Protein 6ZIE (pdb70)

Foldseek 3Di:
DVCLVVLVVVLVVLLVVLVVVLVVVVVVAADCQDSVNLVVLSVVLVVVSVVVVVVVVCVVVNQDVVRSVQSSQVSVLVSLLNVLSSVCVVLPNHYRVLSVCLVVDDGSVSNVVSSVCCSVPPD/DPPLLVLQLVLLLQLQVCLQVVDHDPDADVRPLSVLLSVLLVVVLVVLCVVCVVVLVVVQVVQVVPPDDSLVSLLVVLLCQCVVVDDDLVSLSNSSSSLSVVSNVCSVVVNNVCNSVSSSSSSCNCCVVCVVVCVVCVHSVSNSPVSDPD

Secondary structure (DSSP, 8-state):
-TTHHHHHHHHHHHHHHHHHHHHHHH----SS-SHHHHHHHHHHHHHHHHHHHHHHHHHTT---HHHHHHHHHHHHHHHHHHHHHHHHHHTT---HHHHHHHHT-SSHHHHHHHHHHHHHH--/--HHHHHHHHHHHHHHHHHHHS--------HHHHHHHHHHHHHHHHHHHHHTHHHHHHHHHHHHTS-S-HHHHHHHHHTTTTTTS---HHHHHHHHHHHHHHHHHHHHTT-GGGHHHHHHHHHHHHHHHHHHHHHHTTTHHHHHHHHS--

Structure (mmCIF, N/CA/C/O backbone):
data_6ZIE
#
_entry.id   6ZIE
#
_cell.length_a   69.699
_cell.length_b   69.699
_cell.length_c   261.289
_cell.angle_alpha   90
_cell.angle_beta   90
_cell.angle_gamma   120
#
_symmetry.space_group_name_H-M   'P 61 2 2'
#
loop_
_entity.id
_entity.type
_entity.pdbx_description
1 polymer CMPX-383B
2 polymer 'Induced myeloid leukemia cell differentiation protein Mcl-1'
3 non-polymer 'ZINC ION'
4 water water
#
loop_
_atom_site.group_PDB
_atom_site.id
_atom_site.type_symbol
_atom_site.label_atom_id
_atom_site.label_alt_id
_atom_site.label_comp_id
_atom_site.label_asym_id
_atom_site.label_entity_id
_atom_site.label_seq_id
_atom_site.pdbx_PDB_ins_code
_atom_site.Cartn_x
_atom_site.Cartn_y
_atom_site.Cartn_z
_atom_site.occupancy
_atom_site.B_iso_or_equiv
_atom_site.auth_seq_id
_atom_site.auth_comp_id
_atom_site.auth_asym_id
_atom_site.auth_atom_id
_atom_site.pdbx_PDB_model_num
ATOM 1 N N . THR A 1 6 ? 37.318 6.944 -23.426 1 164.5 6 THR A N 1
ATOM 2 C CA . THR A 1 6 ? 36.777 6.473 -24.702 1 164.81 6 THR A CA 1
ATOM 3 C C . THR A 1 6 ? 35.66 7.408 -25.203 1 160.3 6 THR A C 1
ATOM 4 O O . THR A 1 6 ? 35.021 8.107 -24.414 1 156.66 6 THR A O 1
ATOM 8 N N . GLU A 1 7 ? 35.415 7.395 -26.52 1 160.64 7 GLU A N 1
ATOM 9 C CA . GLU A 1 7 ? 34.361 8.176 -27.167 1 157.05 7 GLU A CA 1
ATOM 10 C C . GLU A 1 7 ? 32.946 7.638 -26.856 1 148.92 7 GLU A C 1
ATOM 11 O O . GLU A 1 7 ? 31.974 8.383 -26.978 1 146.35 7 GLU A O 1
ATOM 17 N N . GLN A 1 8 ? 32.839 6.363 -26.429 1 145.16 8 GLN A N 1
ATOM 18 C CA . GLN A 1 8 ? 31.579 5.681 -26.145 1 138.76 8 GLN A CA 1
ATOM 19 C C . GLN A 1 8 ? 30.949 6.009 -24.769 1 131.84 8 GLN A C 1
ATOM 20 O O . GLN A 1 8 ? 30.023 5.317 -24.348 1 128.11 8 GLN A O 1
ATOM 26 N N . ILE A 1 9 ? 31.414 7.062 -24.086 1 130.26 9 ILE A N 1
ATOM 27 C CA . ILE A 1 9 ? 30.789 7.494 -22.824 1 124.66 9 ILE A CA 1
ATOM 28 C C . ILE A 1 9 ? 29.455 8.214 -23.145 1 118.84 9 ILE A C 1
ATOM 29 O O . ILE A 1 9 ? 28.463 8.07 -22.422 1 115 9 ILE A O 1
ATOM 34 N N . GLN A 1 10 ? 29.44 8.977 -24.25 1 118.58 10 GLN A N 1
ATOM 35 C CA . GLN A 1 10 ? 28.273 9.719 -24.687 1 114.87 10 GLN A CA 1
ATOM 36 C C . GLN A 1 10 ? 27.189 8.83 -25.24 1 110.62 10 GLN A C 1
ATOM 37 O O . GLN A 1 10 ? 26.023 9.146 -25.052 1 108.21 10 GLN A O 1
ATOM 43 N N . LYS A 1 11 ? 27.559 7.735 -25.928 1 110.05 11 LYS A N 1
ATOM 44 C CA . LYS A 1 11 ? 26.588 6.807 -26.508 1 107.37 11 LYS A CA 1
ATOM 45 C C . LYS A 1 11 ? 25.859 6.033 -25.441 1 101.23 11 LYS A C 1
ATOM 46 O O . LYS A 1 11 ? 24.647 5.919 -25.53 1 99.21 11 LYS A O 1
ATOM 52 N N . ARG A 1 12 ? 26.577 5.52 -24.425 1 98.65 12 ARG A N 1
ATOM 53 C CA . ARG A 1 12 ? 25.952 4.797 -23.318 1 94.12 12 ARG A CA 1
ATOM 54 C C . ARG A 1 12 ? 25.03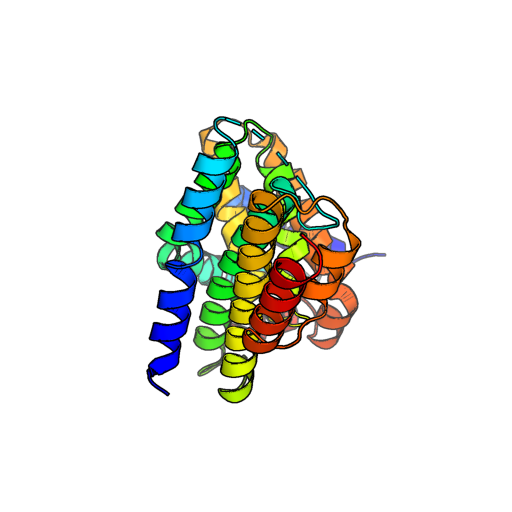 5.732 -22.541 1 89.73 12 ARG A C 1
ATOM 55 O O . ARG A 1 12 ? 23.927 5.327 -22.198 1 87.54 12 ARG A O 1
ATOM 63 N N . THR A 1 13 ? 25.448 6.999 -22.335 1 88.71 13 THR A N 1
ATOM 64 C CA . THR A 1 13 ? 24.649 8.024 -21.657 1 85.53 13 THR A CA 1
ATOM 65 C C . THR A 1 13 ? 23.404 8.367 -22.487 1 84.43 13 THR A C 1
ATOM 66 O O . THR A 1 13 ? 22.324 8.552 -21.928 1 82.45 13 THR A O 1
ATOM 70 N N . ALA A 1 14 ? 23.551 8.425 -23.819 1 86.13 14 ALA A N 1
ATOM 71 C CA . ALA A 1 14 ? 22.442 8.698 -24.733 1 86.33 14 ALA A CA 1
ATOM 72 C C . ALA A 1 14 ? 21.473 7.525 -24.742 1 83.27 14 ALA A C 1
ATOM 73 O O . ALA A 1 14 ? 20.268 7.742 -24.705 1 82.59 14 ALA A O 1
ATOM 75 N N . ALA A 1 15 ? 22.001 6.288 -24.736 1 81.67 15 ALA A N 1
ATOM 76 C CA . ALA A 1 15 ? 21.224 5.05 -24.695 1 79.53 15 ALA A CA 1
ATOM 77 C C . ALA A 1 15 ? 20.411 4.971 -23.405 1 74.75 15 ALA A C 1
ATOM 78 O O . ALA A 1 15 ? 19.258 4.545 -23.441 1 73.92 15 ALA A O 1
ATOM 80 N N . ILE A 1 16 ? 21 5.411 -22.275 1 71.82 16 ILE A N 1
ATOM 81 C CA . ILE A 1 16 ? 20.335 5.448 -20.973 1 68.37 16 ILE A CA 1
ATOM 82 C C . ILE A 1 16 ? 19.087 6.343 -21.052 1 67.84 16 ILE A C 1
ATOM 83 O O . ILE A 1 16 ? 18.03 5.965 -20.546 1 66.35 16 ILE A O 1
ATOM 88 N N . GLN A 1 17 ? 19.197 7.494 -21.745 1 69.42 17 GLN A N 1
ATOM 89 C CA . GLN A 1 17 ? 18.088 8.433 -21.911 1 70.62 17 GLN A CA 1
ATOM 90 C C . GLN A 1 17 ? 16.922 7.854 -22.692 1 71.76 17 GLN A C 1
ATOM 91 O O . GLN A 1 17 ? 15.768 8.03 -22.292 1 72 17 GLN A O 1
ATOM 97 N N . LYS A 1 18 ? 17.213 7.147 -23.792 1 72.82 18 LYS A N 1
ATOM 98 C CA . LYS A 1 18 ? 16.179 6.504 -24.61 1 74.5 18 LYS A CA 1
ATOM 99 C C . LYS A 1 18 ? 15.477 5.397 -23.831 1 71.79 18 LYS A C 1
ATOM 100 O O . LYS A 1 18 ? 14.259 5.241 -23.945 1 72.91 18 LYS A O 1
ATOM 106 N N A ARG A 1 19 ? 16.24 4.637 -23.031 0.63 68.93 19 ARG A N 1
ATOM 107 N N B ARG A 1 19 ? 16.24 4.638 -23.031 0.37 68.88 19 ARG A N 1
ATOM 108 C CA A ARG A 1 19 ? 15.686 3.572 -22.207 0.63 67.42 19 ARG A CA 1
ATOM 109 C CA B ARG A 1 19 ? 15.688 3.572 -22.208 0.37 67.3 19 ARG A CA 1
ATOM 110 C C A ARG A 1 19 ? 14.738 4.157 -21.169 0.63 66.46 19 ARG A C 1
ATOM 111 C C B ARG A 1 19 ? 14.751 4.145 -21.156 0.37 66.42 19 ARG A C 1
ATOM 112 O O A ARG A 1 19 ? 13.65 3.622 -20.978 0.63 66.8 19 ARG A O 1
ATOM 113 O O B ARG A 1 19 ? 13.678 3.591 -20.944 0.37 66.83 19 ARG A O 1
ATOM 128 N N . ILE A 1 20 ? 15.129 5.277 -20.537 1 65.6 20 ILE A N 1
ATOM 129 C CA . ILE A 1 20 ? 14.307 5.954 -19.531 1 65.67 20 ILE A CA 1
ATOM 130 C C . ILE A 1 20 ? 12.995 6.425 -20.158 1 69.53 20 ILE A C 1
ATOM 131 O O . ILE A 1 20 ? 11.924 6.221 -19.579 1 70.31 20 ILE A O 1
ATOM 136 N N . ALA A 1 21 ? 13.078 7.002 -21.365 1 72.21 21 ALA A N 1
ATOM 137 C CA . ALA A 1 21 ? 11.91 7.484 -22.092 1 76.45 21 ALA A CA 1
ATOM 138 C C . ALA A 1 21 ? 10.965 6.327 -22.405 1 78.24 21 ALA A C 1
ATOM 139 O O . ALA A 1 21 ? 9.773 6.434 -22.132 1 80.31 21 ALA A O 1
ATOM 141 N N . ALA A 1 22 ? 11.513 5.188 -22.867 1 77.52 22 ALA A N 1
ATOM 142 C CA . ALA A 1 22 ? 10.745 3.976 -23.153 1 79.13 22 ALA A CA 1
ATOM 143 C C . ALA A 1 22 ? 10.077 3.39 -21.896 1 78 22 ALA A C 1
ATOM 144 O O . ALA A 1 22 ? 8.998 2.804 -21.998 1 80.16 22 ALA A O 1
ATOM 146 N N . ILE A 1 23 ? 10.713 3.543 -20.719 1 74.86 23 ILE A N 1
ATOM 147 C CA . ILE A 1 23 ? 10.167 3.052 -19.453 1 74.34 23 ILE A CA 1
ATOM 148 C C . ILE A 1 23 ? 8.968 3.909 -19.042 1 77.59 23 ILE A C 1
ATOM 149 O O . ILE A 1 23 ? 7.932 3.369 -18.651 1 79.13 23 ILE A O 1
ATOM 154 N N . GLN A 1 24 ? 9.101 5.24 -19.164 1 79.13 24 GLN A N 1
ATOM 155 C CA . GLN A 1 24 ? 8.042 6.189 -18.813 1 83.16 24 GLN A CA 1
ATOM 156 C C . GLN A 1 24 ? 6.782 5.949 -19.636 1 88.8 24 GLN A C 1
ATOM 157 O O . GLN A 1 24 ? 5.686 5.9 -19.08 1 91.31 24 GLN A O 1
ATOM 163 N N . LYS A 1 25 ? 6.951 5.73 -20.945 1 91.09 25 LYS A N 1
ATOM 164 C CA . LYS A 1 25 ? 5.854 5.455 -21.865 1 97.18 25 LYS A CA 1
ATOM 165 C C . LYS A 1 25 ? 5.16 4.152 -21.481 1 99.31 25 LYS A C 1
ATOM 166 O O . LYS A 1 25 ? 3.934 4.096 -21.439 1 103.35 25 LYS A O 1
ATOM 172 N N . ARG A 1 26 ? 5.951 3.122 -21.16 1 96.88 26 ARG A N 1
ATOM 173 C CA . ARG A 1 26 ? 5.47 1.807 -20.753 1 98.56 26 ARG A CA 1
ATOM 174 C C . ARG A 1 26 ? 4.688 1.867 -19.434 1 101.35 26 ARG A C 1
ATOM 175 O O . ARG A 1 26 ? 3.713 1.137 -19.276 1 104.04 26 ARG A O 1
ATOM 183 N N . ILE A 1 27 ? 5.093 2.754 -18.502 1 100.97 27 ILE A N 1
ATOM 184 C CA . ILE A 1 27 ? 4.412 2.923 -17.213 1 103.79 27 ILE A CA 1
ATOM 185 C C . ILE A 1 27 ? 3.093 3.639 -17.438 1 111.29 27 ILE A C 1
ATOM 186 O O . ILE A 1 27 ? 2.064 3.195 -16.937 1 114.65 27 ILE A O 1
ATOM 191 N N . TYR A 1 28 ? 3.116 4.719 -18.23 1 114.27 28 TYR A N 1
ATOM 192 C CA . TYR A 1 28 ? 1.933 5.511 -18.57 1 121.46 28 TYR A CA 1
ATOM 193 C C . TYR A 1 28 ? 0.826 4.637 -19.178 1 127.02 28 TYR A C 1
ATOM 194 O O . TYR A 1 28 ? -0.357 4.837 -18.897 1 132.13 28 TYR A O 1
ATOM 203 N N . ALA A 1 29 ? 1.221 3.662 -19.999 1 126.23 29 ALA A N 1
ATOM 204 C CA . ALA A 1 29 ? 0.291 2.745 -20.64 1 131.38 29 ALA A CA 1
ATOM 205 C C . ALA A 1 29 ? -0.211 1.693 -19.654 1 132.59 29 ALA A C 1
ATOM 206 O O . ALA A 1 29 ? -1.385 1.328 -19.701 1 137.92 29 ALA A O 1
ATOM 208 N N . MET A 1 30 ? 0.68 1.203 -18.774 1 128.02 30 MET A N 1
ATOM 209 C CA . MET A 1 30 ? 0.37 0.192 -17.762 1 128.79 30 MET A CA 1
ATOM 210 C C . MET A 1 30 ? -0.72 0.663 -16.797 1 134.07 30 MET A C 1
ATOM 211 O O . MET A 1 30 ? -1.692 -0.063 -16.582 1 138.18 30 MET A O 1
ATOM 216 N N . THR A 1 31 ? -0.576 1.883 -16.241 1 134.3 31 THR A N 1
ATOM 217 C CA . THR A 1 31 ? -1.536 2.47 -15.305 1 139.48 31 THR A CA 1
ATOM 218 C C . THR A 1 31 ? -2.927 2.565 -15.92 1 147.59 31 THR A C 1
ATOM 219 O O . THR A 1 31 ? -3.91 2.213 -15.266 1 151.96 31 THR A O 1
ATOM 223 N N . ALA A 1 32 ? -3.002 3.018 -17.182 1 149.91 32 ALA A N 1
ATOM 224 C CA . ALA A 1 32 ? -4.258 3.153 -17.917 1 158.21 32 ALA A CA 1
ATOM 225 C C . ALA A 1 32 ? -4.819 1.771 -18.225 1 161.16 32 ALA A C 1
ATOM 226 O O . ALA A 1 32 ? -4.454 1.178 -19.241 1 159.99 32 ALA A O 1
ATOM 228 N N . SER A 1 33 ? -5.674 1.252 -17.319 1 164.91 33 SER A N 1
ATOM 229 C CA . SER A 1 33 ? -6.305 -0.066 -17.401 1 168.67 33 SER A CA 1
ATOM 230 C C . SER A 1 33 ? -5.284 -1.201 -17.498 1 162.94 33 SER A C 1
ATOM 231 O O . SER A 1 33 ? -4.532 -1.43 -16.55 1 158.07 33 SER A O 1
ATOM 234 N N . ALA A 1 41 ? 3.969 -3.209 -7.794 1 123.26 41 ALA A N 1
ATOM 235 C CA . ALA A 1 41 ? 3.513 -4.35 -7.011 1 125.34 41 ALA A CA 1
ATOM 236 C C . ALA A 1 41 ? 4.69 -5.035 -6.311 1 121.41 41 ALA A C 1
ATOM 237 O O . ALA A 1 41 ? 4.75 -6.26 -6.252 1 121.63 41 ALA A O 1
ATOM 239 N N . GLY A 1 42 ? 5.597 -4.235 -5.76 1 118.04 42 GLY A N 1
ATOM 240 C CA . GLY A 1 42 ? 6.765 -4.748 -5.054 1 115.05 42 GLY A CA 1
ATOM 241 C C . GLY A 1 42 ? 7.209 -3.903 -3.875 1 113.69 42 GLY A C 1
ATOM 242 O O . GLY A 1 42 ? 6.536 -2.937 -3.509 1 116.04 42 GLY A O 1
ATOM 243 N N . ALA A 1 43 ? 8.353 -4.267 -3.262 1 110.08 43 ALA A N 1
ATOM 244 C CA . ALA A 1 43 ? 8.908 -3.552 -2.108 1 108.85 43 ALA A CA 1
ATOM 245 C C . ALA A 1 43 ? 10.003 -2.63 -2.601 1 104.97 43 ALA A C 1
ATOM 246 O O . ALA A 1 43 ? 11.008 -3.095 -3.139 1 103.16 43 ALA A O 1
ATOM 248 N N . GLY A 1 44 ? 9.767 -1.33 -2.467 1 103.92 44 GLY A N 1
ATOM 249 C CA . GLY A 1 44 ? 10.665 -0.309 -2.992 1 100.53 44 GLY A CA 1
ATOM 250 C C . GLY A 1 44 ? 10.634 -0.22 -4.511 1 97.35 44 GLY A C 1
ATOM 251 O O . GLY A 1 44 ? 11.48 0.447 -5.109 1 95.27 44 GLY A O 1
ATOM 252 N N . MET A 1 45 ? 9.666 -0.91 -5.152 1 97.25 45 MET A N 1
ATOM 253 C CA . MET A 1 45 ? 9.514 -0.974 -6.596 1 95.75 45 MET A CA 1
ATOM 254 C C . MET A 1 45 ? 8.051 -0.863 -7.045 1 97.87 45 MET A C 1
ATOM 255 O O . MET A 1 45 ? 7.603 -1.631 -7.893 1 98.97 45 MET A O 1
ATOM 260 N N . SER A 1 46 ? 7.31 0.094 -6.481 1 98.51 46 SER A N 1
ATOM 261 C CA . SER A 1 46 ? 5.938 0.368 -6.909 1 100.74 46 SER A CA 1
ATOM 262 C C . SER A 1 46 ? 5.995 1.454 -8.025 1 97.51 46 SER A C 1
ATOM 263 O O . SER A 1 46 ? 7.071 1.994 -8.273 1 94.89 46 SER A O 1
ATOM 266 N N . ILE A 1 47 ? 4.867 1.794 -8.685 1 97.92 47 ILE A N 1
ATOM 267 C CA . ILE A 1 47 ? 4.86 2.825 -9.741 1 95.88 47 ILE A CA 1
ATOM 268 C C . ILE A 1 47 ? 5.391 4.175 -9.224 1 93.34 47 ILE A C 1
ATOM 269 O O . ILE A 1 47 ? 6.084 4.896 -9.946 1 91.71 47 ILE A O 1
ATOM 274 N N . GLU A 1 48 ? 5.076 4.491 -7.969 1 93.19 48 GLU A N 1
ATOM 275 C CA . GLU A 1 48 ? 5.477 5.747 -7.357 1 91.93 48 GLU A CA 1
ATOM 276 C C . GLU A 1 48 ? 6.991 5.851 -7.208 1 85.87 48 GLU A C 1
ATOM 277 O O . GLU A 1 48 ? 7.583 6.836 -7.646 1 84.91 48 GLU A O 1
ATOM 283 N N . GLU A 1 49 ? 7.614 4.807 -6.648 1 82.1 49 GLU A N 1
ATOM 284 C CA . GLU A 1 49 ? 9.054 4.74 -6.436 1 77.42 49 GLU A CA 1
ATOM 285 C C . GLU A 1 49 ? 9.846 4.761 -7.73 1 72.97 49 GLU A C 1
ATOM 286 O O . GLU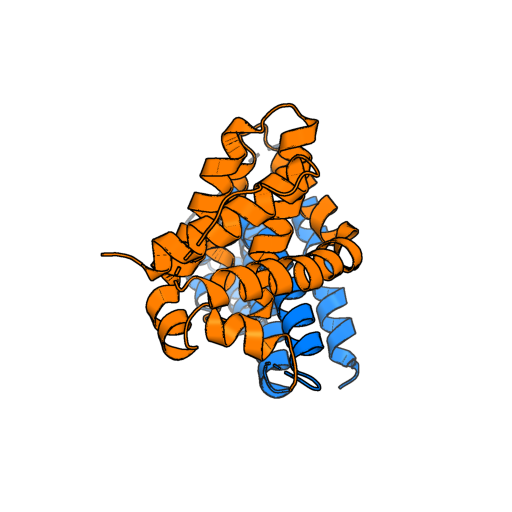 A 1 49 ? 10.843 5.466 -7.801 1 71.26 49 GLU A O 1
ATOM 292 N N . ILE A 1 50 ? 9.4 4.011 -8.752 1 71.37 50 ILE A N 1
ATOM 293 C CA . ILE A 1 50 ? 10.071 3.944 -10.05 1 68.54 50 ILE A CA 1
ATOM 294 C C . ILE A 1 50 ? 10.208 5.321 -10.698 1 66.91 50 ILE A C 1
ATOM 295 O O . ILE A 1 50 ? 11.273 5.65 -11.212 1 65.18 50 ILE A O 1
ATOM 300 N N . THR A 1 51 ? 9.16 6.144 -10.609 1 67.89 51 THR A N 1
ATOM 301 C CA . THR A 1 51 ? 9.153 7.497 -11.173 1 67.77 51 THR A CA 1
ATOM 302 C C . THR A 1 51 ? 10.188 8.371 -10.472 1 64.33 51 THR A C 1
ATOM 303 O O . THR A 1 51 ? 10.9 9.13 -11.121 1 63.42 51 THR A O 1
ATOM 307 N N . LYS A 1 52 ? 10.278 8.249 -9.144 1 62.78 52 LYS A N 1
ATOM 308 C CA . LYS A 1 52 ? 11.236 9.011 -8.356 1 60.87 52 LYS A CA 1
ATOM 309 C C . LYS A 1 52 ? 12.661 8.57 -8.656 1 56.91 52 LYS A C 1
ATOM 310 O O . LYS A 1 52 ? 13.53 9.424 -8.801 1 56.3 52 LYS A O 1
ATOM 316 N N . GLN A 1 53 ? 12.889 7.246 -8.785 1 54.45 53 GLN A N 1
ATOM 317 C CA . GLN A 1 53 ? 14.193 6.654 -9.099 1 51.78 53 GLN A CA 1
ATOM 318 C C . GLN A 1 53 ? 14.689 7.146 -10.453 1 49.93 53 GLN A C 1
ATOM 319 O O . GLN A 1 53 ? 15.856 7.492 -10.583 1 48.77 53 GLN A O 1
ATOM 325 N N . ILE A 1 54 ? 13.788 7.222 -11.443 1 50.14 54 ILE A N 1
ATOM 326 C CA . ILE A 1 54 ? 14.098 7.697 -12.79 1 50.35 54 ILE A CA 1
ATOM 327 C C . ILE A 1 54 ? 14.547 9.163 -12.751 1 50.5 54 ILE A C 1
ATOM 328 O O . ILE A 1 54 ? 15.627 9.49 -13.26 1 50.1 54 ILE A O 1
ATOM 333 N N . ALA A 1 55 ? 13.738 10.029 -12.103 1 51.15 55 ALA A N 1
ATOM 334 C CA . ALA A 1 55 ? 14.022 11.458 -11.947 1 51.56 55 ALA A CA 1
ATOM 335 C C . ALA A 1 55 ? 15.349 11.679 -11.227 1 49.73 55 ALA A C 1
ATOM 336 O O . ALA A 1 55 ? 16.105 12.57 -11.612 1 50.35 55 ALA A O 1
ATOM 338 N N . ALA A 1 56 ? 15.656 10.835 -10.227 1 47.73 56 ALA A N 1
ATOM 339 C CA . ALA A 1 56 ? 16.91 10.902 -9.48 1 47.12 56 ALA A CA 1
ATOM 340 C C . ALA A 1 56 ? 18.124 10.548 -10.345 1 46.23 56 ALA A C 1
ATOM 341 O O . ALA A 1 56 ? 19.163 11.182 -10.209 1 46.37 56 ALA A O 1
ATOM 343 N N . ILE A 1 57 ? 18.005 9.533 -11.212 1 45.58 57 ILE A N 1
ATOM 344 C CA . ILE A 1 57 ? 19.082 9.131 -12.125 1 45.88 57 ILE A CA 1
ATOM 345 C C . ILE A 1 57 ? 19.379 10.27 -13.12 1 47.35 57 ILE A C 1
ATOM 346 O O . ILE A 1 57 ? 20.545 10.545 -13.409 1 47.93 57 ILE A O 1
ATOM 351 N N . GLN A 1 58 ? 18.329 10.968 -13.58 1 48.26 58 GLN A N 1
ATOM 352 C CA . GLN A 1 58 ? 18.463 12.094 -14.498 1 50.8 58 GLN A CA 1
ATOM 353 C C . GLN A 1 58 ? 19.194 13.265 -13.847 1 51.97 58 GLN A C 1
ATOM 354 O O . GLN A 1 58 ? 20.035 13.886 -14.489 1 53.51 58 GLN A O 1
ATOM 360 N N . LEU A 1 59 ? 18.917 13.539 -12.563 1 51.34 59 LEU A N 1
ATOM 361 C CA . LEU A 1 59 ? 19.629 14.601 -11.835 1 52.31 59 LEU A CA 1
ATOM 362 C C . LEU A 1 59 ? 21.096 14.217 -11.633 1 52.01 59 LEU A C 1
ATOM 363 O O . LEU A 1 59 ? 21.978 15.07 -11.722 1 53.25 59 LEU A O 1
ATOM 368 N N . ARG A 1 60 ? 21.343 12.932 -11.368 1 50.73 60 ARG A N 1
ATOM 369 C CA . ARG A 1 60 ? 22.656 12.352 -11.164 1 52.02 60 ARG A CA 1
ATOM 370 C C . ARG A 1 60 ? 23.513 12.445 -12.435 1 53.42 60 ARG A C 1
ATOM 371 O O . ARG A 1 60 ? 24.708 12.72 -12.338 1 55.06 60 ARG A O 1
ATOM 379 N N . ILE A 1 61 ? 22.907 12.224 -13.619 1 53.03 61 ILE A N 1
ATOM 380 C CA . ILE A 1 61 ? 23.613 12.319 -14.895 1 55.21 61 ILE A CA 1
ATOM 381 C C . ILE A 1 61 ? 24.092 13.766 -15.103 1 57.61 61 ILE A C 1
ATOM 382 O O . ILE A 1 61 ? 25.278 13.974 -15.351 1 59.93 61 ILE A O 1
ATOM 387 N N . VAL A 1 62 ? 23.192 14.761 -14.935 1 56.98 62 VAL A N 1
ATOM 388 C CA . VAL A 1 62 ? 23.538 16.183 -15.064 1 58.87 62 VAL A CA 1
ATOM 389 C C . VAL A 1 62 ? 24.631 16.555 -14.059 1 59.79 62 VAL A C 1
ATOM 390 O O . VAL A 1 62 ? 25.64 17.145 -14.435 1 62.4 62 VAL A O 1
ATOM 394 N N . GLY A 1 63 ? 24.466 16.118 -12.816 1 57.94 63 GLY A N 1
ATOM 395 C CA . GLY A 1 63 ? 25.427 16.368 -11.749 1 59.04 63 GLY A CA 1
ATOM 396 C C . GLY A 1 63 ? 26.837 15.921 -12.067 1 61.37 63 GLY A C 1
ATOM 397 O O . GLY A 1 63 ? 27.791 16.672 -11.861 1 64.03 63 GLY A O 1
ATOM 398 N N . ASP A 1 64 ? 26.981 14.705 -12.589 1 60.92 64 ASP A N 1
ATOM 399 C CA . ASP A 1 64 ? 28.283 14.173 -12.969 1 64.08 64 ASP A CA 1
ATOM 400 C C . ASP A 1 64 ? 28.862 14.838 -14.222 1 67.34 64 ASP A C 1
ATOM 401 O O . ASP A 1 64 ? 30.079 14.911 -14.357 1 70.48 64 ASP A O 1
ATOM 406 N N . GLN A 1 65 ? 28.007 15.349 -15.117 1 67.1 65 GLN A N 1
ATOM 407 C CA . GLN A 1 65 ? 28.476 16.09 -16.291 1 70.94 65 GLN A CA 1
ATOM 408 C C . GLN A 1 65 ? 29.115 17.411 -15.826 1 74.32 65 GLN A C 1
ATOM 409 O O . GLN A 1 65 ? 30.172 17.788 -16.327 1 78.42 65 GLN A O 1
ATOM 415 N N . VAL A 1 66 ? 28.492 18.077 -14.833 1 72.74 66 VAL A N 1
ATOM 416 C CA . VAL A 1 66 ? 28.978 19.32 -14.236 1 75.16 66 VAL A CA 1
ATOM 417 C C . VAL A 1 66 ? 30.259 19.073 -13.43 1 78.45 66 VAL A C 1
ATOM 418 O O . VAL A 1 66 ? 31.168 19.899 -13.447 1 82.03 66 VAL A O 1
ATOM 422 N N . GLN A 1 67 ? 30.358 17.911 -12.779 1 77.65 67 GLN A N 1
ATOM 423 C CA . GLN A 1 67 ? 31.542 17.53 -12.028 1 81.07 67 GLN A CA 1
ATOM 424 C C . GLN A 1 67 ? 32.735 17.393 -12.98 1 86.15 67 GLN A C 1
ATOM 425 O O . GLN A 1 67 ? 33.782 17.976 -12.724 1 90.4 67 GLN A O 1
ATOM 431 N N . ILE A 1 68 ? 32.557 16.676 -14.099 1 85.99 68 ILE A N 1
ATOM 432 C CA . ILE A 1 68 ? 33.604 16.473 -15.096 1 90.79 68 ILE A CA 1
ATOM 433 C C . ILE A 1 68 ? 34.035 17.809 -15.708 1 95.44 68 ILE A C 1
ATOM 434 O O . ILE A 1 68 ? 35.23 18.052 -15.885 1 100.42 68 ILE A O 1
ATOM 439 N N . ALA A 1 69 ? 33.062 18.677 -16.01 1 94 69 ALA A N 1
ATOM 440 C CA . ALA A 1 69 ? 33.333 19.976 -16.617 1 98.06 69 ALA A CA 1
ATOM 441 C C . ALA A 1 69 ? 34.231 20.8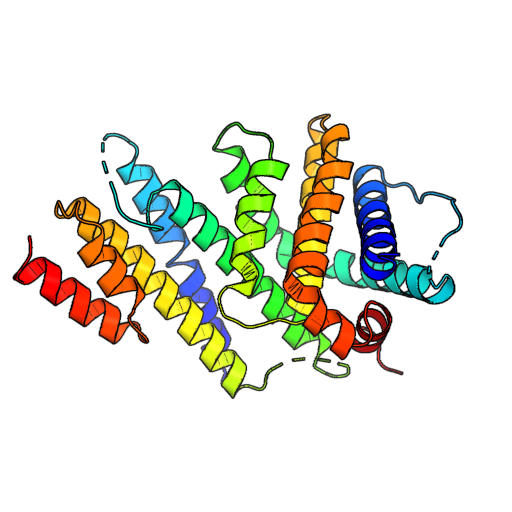76 -15.764 1 102.5 69 ALA A C 1
ATOM 442 O O . ALA A 1 69 ? 35.191 21.444 -16.285 1 107.69 69 ALA A O 1
ATOM 444 N N . TYR A 1 70 ? 33.959 20.961 -14.455 1 100.81 70 TYR A N 1
ATOM 445 C CA . TYR A 1 70 ? 34.73 21.8 -13.543 1 104.48 70 TYR A CA 1
ATOM 446 C C . TYR A 1 70 ? 35.948 21.13 -12.936 1 110.16 70 TYR A C 1
ATOM 447 O O . TYR A 1 70 ? 36.798 21.825 -12.399 1 114.24 70 TYR A O 1
ATOM 456 N N . GLN A 1 71 ? 36.037 19.817 -13.028 1 110.73 71 GLN A N 1
ATOM 457 C CA . GLN A 1 71 ? 37.163 19.103 -12.466 1 116.37 71 GLN A CA 1
ATOM 458 C C . GLN A 1 71 ? 38.371 19.409 -13.318 1 124.34 71 GLN A C 1
ATOM 459 O O . GLN A 1 71 ? 39.485 19.522 -12.813 1 129.37 71 GLN A O 1
ATOM 465 N N . THR A 1 72 ? 38.157 19.544 -14.621 1 125.84 72 THR A N 1
ATOM 466 C CA . THR A 1 72 ? 39.248 19.899 -15.51 1 133.63 72 THR A CA 1
ATOM 467 C C . THR A 1 72 ? 39.634 21.332 -15.231 1 138.71 72 THR A C 1
ATOM 468 O O . THR A 1 72 ? 38.768 22.198 -15.17 1 135.39 72 THR A O 1
ATOM 472 N N . ALA A 1 73 ? 40.926 21.59 -15.061 1 146.96 73 ALA A N 1
ATOM 473 C CA . ALA A 1 73 ? 41.392 22.933 -14.719 1 152.65 73 ALA A CA 1
ATOM 474 C C . ALA A 1 73 ? 40.679 23.471 -13.493 1 150.76 73 ALA A C 1
ATOM 475 O O . ALA A 1 73 ? 40.258 24.622 -13.473 1 150.68 73 ALA A O 1
ATOM 477 N N . SER A 1 74 ? 40.527 22.639 -12.474 1 54.87 74 SER A N 1
ATOM 478 C CA . SER A 1 74 ? 39.831 23.06 -11.267 1 53.48 74 SER A CA 1
ATOM 479 C C . SER A 1 74 ? 40.651 24.042 -10.45 1 55.43 74 SER A C 1
ATOM 480 O O . SER A 1 74 ? 40.677 23.965 -9.222 1 55.55 74 SER A O 1
ATOM 482 N N . MET A 1 83 ? 36.929 11.72 -9.791 1 129.93 84 MET A N 1
ATOM 483 C CA . MET A 1 83 ? 36.24 11.067 -10.892 1 127.51 84 MET A CA 1
ATOM 484 C C . MET A 1 83 ? 37.179 10.815 -12.055 1 132.05 84 MET A C 1
ATOM 485 O O . MET A 1 83 ? 37.273 11.624 -12.973 1 133.15 84 MET A O 1
ATOM 490 N N . SER A 1 84 ? 37.883 9.695 -12.008 1 134.98 85 SER A N 1
ATOM 491 C CA . SER A 1 84 ? 38.731 9.245 -13.099 1 139.62 85 SER A CA 1
ATOM 492 C C . SER A 1 84 ? 37.82 8.632 -14.2 1 135.62 85 SER A C 1
ATOM 493 O O . SER A 1 84 ? 36.616 8.44 -13.981 1 130.45 85 SER A O 1
ATOM 496 N N . THR A 1 85 ? 38.396 8.272 -15.364 1 138.12 86 THR A N 1
ATOM 497 C CA . THR A 1 85 ? 37.636 7.622 -16.435 1 134.8 86 THR A CA 1
ATOM 498 C C . THR A 1 85 ? 37.044 6.287 -15.929 1 130.15 86 THR A C 1
ATOM 499 O O . THR A 1 85 ? 35.926 5.946 -16.312 1 125.79 86 THR A O 1
ATOM 503 N N . GLU A 1 86 ? 37.787 5.567 -15.043 1 131.25 87 GLU A N 1
ATOM 504 C CA . GLU A 1 86 ? 37.368 4.314 -14.401 1 127.99 87 GLU A CA 1
ATOM 505 C C . GLU A 1 86 ? 36.085 4.569 -13.607 1 120.77 87 GLU A C 1
ATOM 506 O O . GLU A 1 86 ? 35.117 3.824 -13.762 1 117.09 87 GLU A O 1
ATOM 512 N N . GLU A 1 87 ? 36.078 5.634 -12.773 1 119.06 88 GLU A N 1
ATOM 513 C CA . GLU A 1 87 ? 34.925 6.012 -11.964 1 113.48 88 GLU A CA 1
ATOM 514 C C . GLU A 1 87 ? 33.729 6.401 -12.804 1 108.41 88 GLU A C 1
ATOM 515 O O . GLU A 1 87 ? 32.609 6.074 -12.424 1 104.45 88 GLU A O 1
ATOM 521 N N . ILE A 1 88 ? 33.95 7.033 -13.977 1 108.86 89 ILE A N 1
ATOM 522 C CA . ILE A 1 88 ? 32.859 7.386 -14.892 1 105.15 89 ILE A CA 1
ATOM 523 C C . ILE A 1 88 ? 32.196 6.095 -15.373 1 102.2 89 ILE A C 1
ATOM 524 O O . ILE A 1 88 ? 30.981 5.964 -15.255 1 98.36 89 ILE A O 1
ATOM 529 N N . GLN A 1 89 ? 33.013 5.122 -15.842 1 104.36 90 GLN A N 1
ATOM 530 C CA . GLN A 1 89 ? 32.56 3.804 -16.294 1 102.69 90 GLN A CA 1
ATOM 531 C C . GLN A 1 89 ? 31.742 3.104 -15.22 1 97.78 90 GLN A C 1
ATOM 532 O O . GLN A 1 89 ? 30.674 2.596 -15.53 1 94.7 90 GLN A O 1
ATOM 538 N N . LYS A 1 90 ? 32.232 3.093 -13.963 1 97.38 91 LYS A N 1
ATOM 539 C CA . LYS A 1 90 ? 31.543 2.484 -12.828 1 93.99 91 LYS A CA 1
ATOM 540 C C . LYS A 1 90 ? 30.175 3.117 -12.611 1 88.32 91 LYS A C 1
ATOM 541 O O . LYS A 1 90 ? 29.209 2.393 -12.385 1 85.82 91 LYS A O 1
ATOM 547 N N . GLN A 1 91 ? 30.099 4.463 -12.673 1 86.52 92 GLN A N 1
ATOM 548 C CA . GLN A 1 91 ? 28.861 5.209 -12.477 1 82.17 92 GLN A CA 1
ATOM 549 C C . GLN A 1 91 ? 27.863 4.983 -13.6 1 78.53 92 GLN A C 1
ATOM 550 O O . GLN A 1 91 ? 26.675 4.846 -13.321 1 75.68 92 GLN A O 1
ATOM 556 N N . ILE A 1 92 ? 28.342 4.872 -14.852 1 79.06 93 ILE A N 1
ATOM 557 C CA . ILE A 1 92 ? 27.485 4.584 -16.003 1 77.04 93 ILE A CA 1
ATOM 558 C C . ILE A 1 92 ? 26.933 3.166 -15.85 1 74.45 93 ILE A C 1
ATOM 559 O O . ILE A 1 92 ? 25.733 2.964 -16.006 1 72.31 93 ILE A O 1
ATOM 564 N N . ALA A 1 93 ? 27.809 2.198 -15.506 1 75.06 94 ALA A N 1
ATOM 565 C CA . ALA A 1 93 ? 27.448 0.794 -15.282 1 73.51 94 ALA A CA 1
ATOM 566 C C . ALA A 1 93 ? 26.413 0.661 -14.16 1 69.1 94 ALA A C 1
ATOM 567 O O . ALA A 1 93 ? 25.471 -0.122 -14.3 1 67.56 94 ALA A O 1
ATOM 569 N N . ALA A 1 94 ? 26.572 1.44 -13.061 1 67.24 95 ALA A N 1
ATOM 570 C CA . ALA A 1 94 ? 25.635 1.445 -11.929 1 63.93 95 ALA A CA 1
ATOM 571 C C . ALA A 1 94 ? 24.261 1.973 -12.364 1 59.92 95 ALA A C 1
ATOM 572 O O . ALA A 1 94 ? 23.24 1.41 -11.975 1 58.57 95 ALA A O 1
ATOM 574 N N . ILE A 1 95 ? 24.24 3.022 -13.203 1 58.42 96 ILE A N 1
ATOM 575 C CA . ILE A 1 95 ? 22.998 3.596 -13.728 1 55.89 96 ILE A CA 1
ATOM 576 C C . ILE A 1 95 ? 22.303 2.574 -14.627 1 54.54 96 ILE A C 1
ATOM 577 O O . ILE A 1 95 ? 21.097 2.366 -14.508 1 53.73 96 ILE A O 1
ATOM 582 N N . GLU A 1 96 ? 23.071 1.908 -15.494 1 54.91 97 GLU A N 1
ATOM 583 C CA . GLU A 1 96 ? 22.543 0.87 -16.376 1 54.67 97 GLU A CA 1
ATOM 584 C C . GLU A 1 96 ? 21.951 -0.292 -15.587 1 52.63 97 GLU A C 1
ATOM 585 O O . GLU A 1 96 ? 20.854 -0.732 -15.911 1 51.67 97 GLU A O 1
ATOM 591 N N . THR A 1 97 ? 22.646 -0.772 -14.541 1 52.4 98 THR A N 1
ATOM 592 C CA . THR A 1 97 ? 22.148 -1.866 -13.698 1 51.99 98 THR A CA 1
ATOM 593 C C . THR A 1 97 ? 20.81 -1.492 -13.062 1 50.19 98 THR A C 1
ATOM 594 O O . THR A 1 97 ? 19.898 -2.312 -13.022 1 49.68 98 THR A O 1
ATOM 598 N N . GLN A 1 98 ? 20.691 -0.24 -12.598 1 49.4 99 GLN A N 1
ATOM 599 C CA . GLN A 1 98 ? 19.477 0.261 -11.972 1 48.63 99 GLN A CA 1
ATOM 600 C C . GLN A 1 98 ? 18.33 0.339 -12.97 1 47.76 99 GLN A C 1
ATOM 601 O O . GLN A 1 98 ? 17.201 0.002 -12.623 1 47.66 99 GLN A O 1
ATOM 607 N N . ILE A 1 99 ? 18.62 0.759 -14.21 1 47.67 100 ILE A N 1
ATOM 608 C CA . ILE A 1 99 ? 17.626 0.792 -15.285 1 48.13 100 ILE A CA 1
ATOM 609 C C . ILE A 1 99 ? 17.15 -0.643 -15.604 1 47.74 100 ILE A C 1
ATOM 610 O O . ILE A 1 99 ? 15.967 -0.876 -15.66 1 47.85 100 ILE A O 1
ATOM 615 N N . CYS A 1 100 ? 18.079 -1.577 -15.713 1 47.61 101 CYS A N 1
ATOM 616 C CA . CYS A 1 100 ? 17.889 -3.015 -15.917 1 48.45 101 CYS A CA 1
ATOM 617 C C . CYS A 1 100 ? 16.987 -3.601 -14.825 1 47.38 101 CYS A C 1
ATOM 618 O O . CYS A 1 100 ? 15.994 -4.245 -15.166 1 47.63 101 CYS A O 1
ATOM 621 N N . LYS A 1 101 ? 17.178 -3.185 -13.548 1 46.36 102 LYS A N 1
ATOM 622 C CA . LYS A 1 101 ? 16.341 -3.578 -12.422 1 46.43 102 LYS A CA 1
ATOM 623 C C . LYS A 1 101 ? 14.916 -3.055 -12.539 1 47.11 102 LYS A C 1
ATOM 624 O O . LYS A 1 101 ? 13.968 -3.781 -12.23 1 48.07 102 LYS A O 1
ATOM 630 N N . ILE A 1 102 ? 14.766 -1.789 -12.94 1 47.06 103 ILE A N 1
ATOM 631 C CA . ILE A 1 102 ? 13.471 -1.141 -13.109 1 48.6 103 ILE A CA 1
ATOM 632 C C . ILE A 1 102 ? 12.687 -1.838 -14.203 1 50.51 103 ILE A C 1
ATOM 633 O O . ILE A 1 102 ? 11.517 -2.157 -14.007 1 51.77 103 ILE A O 1
ATOM 638 N N . GLU A 1 103 ? 13.342 -2.131 -15.32 1 51.11 104 GLU A N 1
ATOM 639 C CA . GLU A 1 103 ? 12.694 -2.815 -16.414 1 54.18 104 GLU A CA 1
ATOM 640 C C . GLU A 1 103 ? 12.208 -4.232 -16.04 1 55.02 104 GLU A C 1
ATOM 641 O O . GLU A 1 103 ? 11.073 -4.596 -16.358 1 56.63 104 GLU A O 1
ATOM 647 N N . ALA A 1 104 ? 13.065 -5.011 -15.344 1 54.02 105 ALA A N 1
ATOM 648 C CA . ALA A 1 104 ? 12.744 -6.352 -14.866 1 55 105 ALA A CA 1
ATOM 649 C C . ALA A 1 104 ? 11.555 -6.291 -13.899 1 56.29 105 ALA A C 1
ATOM 650 O O . ALA A 1 104 ? 10.713 -7.182 -13.937 1 58.1 105 ALA A O 1
ATOM 652 N N . ALA A 1 105 ? 11.468 -5.237 -13.054 1 55.67 106 ALA A N 1
ATOM 653 C CA . ALA A 1 105 ? 10.346 -5.065 -12.123 1 57.46 106 ALA A CA 1
ATOM 654 C C . ALA A 1 105 ? 9.015 -4.893 -12.857 1 60.05 106 ALA A C 1
ATOM 655 O O . ALA A 1 105 ? 8.028 -5.498 -12.453 1 62.2 106 ALA A O 1
ATOM 657 N N . ILE A 1 106 ? 8.986 -4.085 -13.936 1 60.23 107 ILE A N 1
ATOM 658 C CA . ILE A 1 106 ? 7.765 -3.885 -14.73 1 63.6 107 ILE A CA 1
ATOM 659 C C . ILE A 1 106 ? 7.346 -5.193 -15.408 1 65.57 107 ILE A C 1
ATOM 660 O O . ILE A 1 106 ? 6.167 -5.539 -15.392 1 68.8 107 ILE A O 1
ATOM 665 N N . GLU A 1 107 ? 8.319 -5.932 -15.964 1 64.07 108 GLU A N 1
ATOM 666 C CA . GLU A 1 107 ? 8.079 -7.224 -16.604 1 66.04 108 GLU A CA 1
ATOM 667 C C . GLU A 1 107 ? 7.501 -8.236 -15.62 1 67.32 108 GLU A C 1
ATOM 668 O O . GLU A 1 107 ? 6.512 -8.891 -15.951 1 70.48 108 GLU A O 1
ATOM 674 N N . LEU A 1 108 ? 8.087 -8.345 -14.408 1 65.27 109 LEU A N 1
ATOM 675 C CA . LEU A 1 108 ? 7.59 -9.251 -13.366 1 66.88 109 LEU A CA 1
ATOM 676 C C . LEU A 1 108 ? 6.133 -8.94 -13.016 1 70.49 109 LEU A C 1
ATOM 677 O O . LEU A 1 108 ? 5.332 -9.86 -12.88 1 72.87 109 LEU A O 1
ATOM 682 N N . LYS A 1 109 ? 5.795 -7.646 -12.877 1 71.15 110 LYS A N 1
ATOM 683 C CA . LYS A 1 109 ? 4.442 -7.202 -12.56 1 75.69 110 LYS A CA 1
ATOM 684 C C . LYS A 1 109 ? 3.479 -7.611 -13.658 1 79.99 110 LYS A C 1
ATOM 685 O O . LYS A 1 109 ? 2.397 -8.1 -13.36 1 83.77 110 LYS A O 1
ATOM 691 N N . GLU A 1 110 ? 3.862 -7.404 -14.928 1 79.89 111 GLU A N 1
ATOM 692 C CA . GLU A 1 110 ? 3.035 -7.76 -16.077 1 84.54 111 GLU A CA 1
ATOM 693 C C . GLU A 1 110 ? 2.843 -9.273 -16.199 1 86.54 111 GLU A C 1
ATOM 694 O O . GLU A 1 110 ? 1.806 -9.714 -16.695 1 90.95 111 GLU A O 1
ATOM 700 N N . ALA A 1 111 ? 3.847 -10.07 -15.777 1 83.48 112 ALA A N 1
ATOM 701 C CA . ALA A 1 111 ? 3.743 -11.534 -15.801 1 85.1 112 ALA A CA 1
ATOM 702 C C . ALA A 1 111 ? 2.977 -12.123 -14.584 1 87.7 112 ALA A C 1
ATOM 703 O O . ALA A 1 111 ? 2.842 -13.341 -14.483 1 88.83 112 ALA A O 1
ATOM 705 N N . GLY A 1 112 ? 2.478 -11.267 -13.69 1 88.84 113 GLY A N 1
ATOM 706 C CA . GLY A 1 112 ? 1.702 -11.696 -12.532 1 92.01 113 GLY A CA 1
ATOM 707 C C . GLY A 1 112 ? 2.402 -11.715 -11.187 1 89.85 113 GLY A C 1
ATOM 708 O O . GLY A 1 112 ? 1.744 -11.91 -10.16 1 92.76 113 GLY A O 1
ATOM 709 N N . ILE A 1 113 ? 3.742 -11.543 -11.168 1 85 114 ILE A N 1
ATOM 710 C CA . ILE A 1 113 ? 4.496 -11.554 -9.908 1 83.02 114 ILE A CA 1
ATOM 711 C C . ILE A 1 113 ? 3.999 -10.479 -8.94 1 84.21 114 ILE A C 1
ATOM 712 O O . ILE A 1 113 ? 3.966 -9.293 -9.268 1 83.83 114 ILE A O 1
ATOM 717 N N . THR A 1 114 ? 3.562 -10.913 -7.763 1 86.08 115 THR A N 1
ATOM 718 C CA . THR A 1 114 ? 3.061 -10.002 -6.735 1 87.91 115 THR A CA 1
ATOM 719 C C . THR A 1 114 ? 3.872 -10.07 -5.422 1 85.64 115 THR A C 1
ATOM 720 O O . THR A 1 114 ? 3.71 -9.205 -4.561 1 86.64 115 THR A O 1
ATOM 724 N N . SER A 1 115 ? 4.72 -11.106 -5.261 1 82.86 116 SER A N 1
ATOM 725 C CA . SER A 1 115 ? 5.549 -11.306 -4.076 1 81.38 116 SER A CA 1
ATOM 726 C C . SER A 1 115 ? 6.791 -10.428 -4.117 1 76.87 116 SER A C 1
ATOM 727 O O . SER A 1 115 ? 7.57 -10.5 -5.066 1 74.23 116 SER A O 1
ATOM 730 N N . ASP A 1 116 ? 7.003 -9.656 -3.043 1 76.01 117 ASP A N 1
ATOM 731 C CA . ASP A 1 116 ? 8.144 -8.763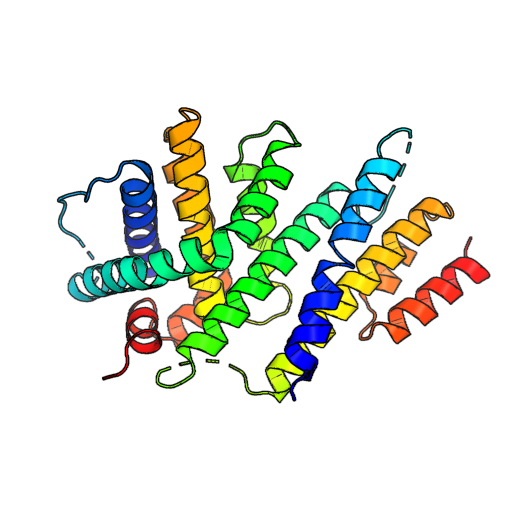 -2.886 1 72.67 117 ASP A CA 1
ATOM 732 C C . ASP A 1 116 ? 9.482 -9.467 -2.885 1 69.37 117 ASP A C 1
ATOM 733 O O . ASP A 1 116 ? 10.475 -8.843 -3.23 1 67.51 117 ASP A O 1
ATOM 738 N N . PHE A 1 117 ? 9.515 -10.754 -2.515 1 68.97 118 PHE A N 1
ATOM 739 C CA . PHE A 1 117 ? 10.73 -11.564 -2.491 1 66.63 118 PHE A CA 1
ATOM 740 C C . PHE A 1 117 ? 11.483 -11.526 -3.841 1 63.38 118 PHE A C 1
ATOM 741 O O . PHE A 1 117 ? 12.697 -11.33 -3.855 1 61.84 118 PHE A O 1
ATOM 749 N N . TYR A 1 118 ? 10.758 -11.717 -4.958 1 62.85 119 TYR A N 1
ATOM 750 C CA . TYR A 1 118 ? 11.326 -11.738 -6.31 1 61.15 119 TYR A CA 1
ATOM 751 C C . TYR A 1 118 ? 11.861 -10.387 -6.751 1 58.7 119 TYR A C 1
ATOM 752 O O . TYR A 1 118 ? 12.922 -10.324 -7.362 1 57.13 119 TYR A O 1
ATOM 761 N N . PHE A 1 119 ? 11.154 -9.308 -6.404 1 58.68 120 PHE A N 1
ATOM 762 C CA . PHE A 1 119 ? 11.59 -7.944 -6.703 1 57.09 120 PHE A CA 1
ATOM 763 C C . PHE A 1 119 ? 12.867 -7.609 -5.916 1 56.05 120 PHE A C 1
ATOM 764 O O . PHE A 1 119 ? 13.761 -6.954 -6.448 1 54.81 120 PHE A O 1
ATOM 772 N N . GLU A 1 120 ? 12.962 -8.089 -4.662 1 56.67 121 GLU A N 1
ATOM 773 C CA . GLU A 1 120 ? 14.129 -7.874 -3.808 1 56.38 121 GLU A CA 1
ATOM 774 C C . GLU A 1 120 ? 15.329 -8.686 -4.27 1 55.1 121 GLU A C 1
ATOM 775 O O . GLU A 1 120 ? 16.459 -8.232 -4.102 1 54.58 121 GLU A O 1
ATOM 781 N N . LEU A 1 121 ? 15.089 -9.881 -4.858 1 55.11 122 LEU A N 1
ATOM 782 C CA . LEU A 1 121 ? 16.127 -10.735 -5.445 1 55.4 122 LEU A CA 1
ATOM 783 C C . LEU A 1 121 ? 16.774 -9.962 -6.607 1 53.65 122 LEU A C 1
ATOM 784 O O . LEU A 1 121 ? 17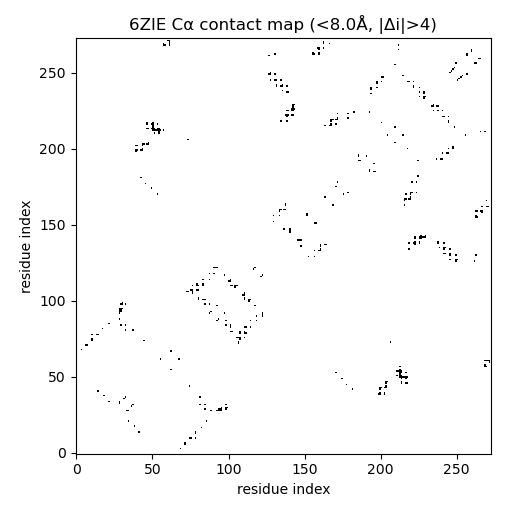.998 -9.948 -6.728 1 53.88 122 LEU A O 1
ATOM 789 N N . ILE A 1 122 ? 15.94 -9.327 -7.463 1 52.41 123 ILE A N 1
ATOM 790 C CA . ILE A 1 122 ? 16.396 -8.539 -8.609 1 51.66 123 ILE A CA 1
ATOM 791 C C . ILE A 1 122 ? 17.282 -7.386 -8.125 1 51.66 123 ILE A C 1
ATOM 792 O O . ILE A 1 122 ? 18.362 -7.167 -8.67 1 51.82 123 ILE A O 1
ATOM 797 N N . ASN A 1 123 ? 16.837 -6.669 -7.086 1 51.52 124 ASN A N 1
ATOM 798 C CA . ASN A 1 123 ? 17.57 -5.529 -6.551 1 51.62 124 ASN A CA 1
ATOM 799 C C . ASN A 1 123 ? 18.919 -5.887 -5.93 1 52.84 124 ASN A C 1
ATOM 800 O O . ASN A 1 123 ? 19.764 -5.006 -5.786 1 53.04 124 ASN A O 1
ATOM 805 N N . LYS A 1 124 ? 19.164 -7.167 -5.646 1 54.09 125 LYS A N 1
ATOM 806 C CA . LYS A 1 124 ? 20.462 -7.594 -5.137 1 56.78 125 LYS A CA 1
ATOM 807 C C . LYS A 1 124 ? 21.507 -7.828 -6.23 1 57.57 125 LYS A C 1
ATOM 808 O O . LYS A 1 124 ? 22.672 -8.027 -5.901 1 60.05 125 LYS A O 1
ATOM 814 N N . ALA A 1 125 ? 21.103 -7.831 -7.517 1 56.13 126 ALA A N 1
ATOM 815 C CA . ALA A 1 125 ? 22.022 -8.054 -8.626 1 57.38 126 ALA A CA 1
ATOM 816 C C . ALA A 1 125 ? 23.05 -6.946 -8.766 1 58.61 126 ALA A C 1
ATOM 817 O O . ALA A 1 125 ? 22.77 -5.789 -8.469 1 57.49 126 ALA A O 1
ATOM 819 N N . LYS A 1 126 ? 24.259 -7.318 -9.186 1 61.19 127 LYS A N 1
ATOM 820 C CA . LYS A 1 126 ? 25.366 -6.391 -9.353 1 63.47 127 LYS A CA 1
ATOM 821 C C . LYS A 1 126 ? 25.495 -5.874 -10.771 1 63.51 127 LYS A C 1
ATOM 822 O O . LYS A 1 126 ? 25.972 -4.759 -10.969 1 64.13 127 LYS A O 1
ATOM 828 N N . THR A 1 127 ? 25.106 -6.686 -11.764 1 62.98 128 THR A N 1
ATOM 829 C CA . THR A 1 127 ? 25.21 -6.327 -13.177 1 63.25 128 THR A CA 1
ATOM 830 C C . THR A 1 127 ? 23.864 -6.475 -13.897 1 60.46 128 THR A C 1
ATOM 831 O O . THR A 1 127 ? 22.974 -7.161 -13.401 1 59.59 128 THR A O 1
ATOM 835 N N . CYS A 1 128 ? 23.74 -5.894 -15.11 1 59.62 129 CYS A N 1
ATOM 836 C CA . CYS A 1 128 ? 22.549 -6.043 -15.969 1 58.22 129 CYS A CA 1
ATOM 837 C C . CYS A 1 128 ? 22.333 -7.514 -16.369 1 58.64 129 CYS A C 1
ATOM 838 O O . CYS A 1 128 ? 21.196 -7.949 -16.506 1 57.43 129 CYS A O 1
ATOM 841 N N . GLU A 1 129 ? 23.43 -8.277 -16.49 1 60.95 130 GLU A N 1
ATOM 842 C CA . GLU A 1 129 ? 23.435 -9.698 -16.822 1 63.08 130 GLU A CA 1
ATOM 843 C C . GLU A 1 129 ? 22.868 -10.533 -15.67 1 61.52 130 GLU A C 1
ATOM 844 O O . GLU A 1 129 ? 22.098 -11.458 -15.913 1 61.56 130 GLU A O 1
ATOM 850 N N . GLY A 1 130 ? 23.204 -10.154 -14.438 1 60.21 131 GLY A N 1
ATOM 851 C CA . GLY A 1 130 ? 22.674 -10.769 -13.23 1 59.29 131 GLY A CA 1
ATOM 852 C C . GLY A 1 130 ? 21.177 -10.553 -13.156 1 56.57 131 GLY A C 1
ATOM 853 O O . GLY A 1 130 ? 20.437 -11.491 -12.857 1 56.7 131 GLY A O 1
ATOM 854 N N . VAL A 1 131 ? 20.725 -9.315 -13.483 1 54.57 132 VAL A N 1
ATOM 855 C CA . VAL A 1 131 ? 19.311 -8.924 -13.531 1 53.28 132 VAL A CA 1
ATOM 856 C C . VAL A 1 131 ? 18.593 -9.808 -14.542 1 54.39 132 VAL A C 1
ATOM 857 O O . VAL A 1 131 ? 17.57 -10.406 -14.226 1 54.63 132 VAL A O 1
ATOM 861 N N . GLU A 1 132 ? 19.15 -9.901 -15.747 1 55.17 133 GLU A N 1
ATOM 862 C CA . GLU A 1 132 ? 18.618 -10.698 -16.827 1 56.31 133 GLU A CA 1
ATOM 863 C C . GLU A 1 132 ? 18.474 -12.171 -16.43 1 56.61 133 GLU A C 1
ATOM 864 O O . GLU A 1 132 ? 17.376 -12.704 -16.525 1 56.71 133 GLU A O 1
ATOM 870 N N . ALA A 1 133 ? 19.549 -12.785 -15.897 1 56.95 134 ALA A N 1
ATOM 871 C CA . ALA A 1 133 ? 19.559 -14.165 -15.41 1 58.24 134 ALA A CA 1
ATOM 872 C C . ALA A 1 133 ? 18.508 -14.409 -14.309 1 57.29 134 ALA A C 1
ATOM 873 O O . ALA A 1 133 ? 17.792 -15.411 -14.356 1 58.48 134 ALA A O 1
ATOM 875 N N . LEU A 1 134 ? 18.387 -13.477 -13.349 1 55.38 135 LEU A N 1
ATOM 876 C CA . LEU A 1 134 ? 17.418 -13.583 -12.267 1 54.86 135 LEU A CA 1
ATOM 877 C C . LEU A 1 134 ? 16.007 -13.454 -12.768 1 53.92 135 LEU A C 1
ATOM 878 O O . LEU A 1 134 ? 15.151 -14.248 -12.389 1 55.08 135 LEU A O 1
ATOM 883 N N . LYS A 1 135 ? 15.767 -12.48 -13.646 1 52.26 136 LYS A N 1
ATOM 884 C CA . LYS A 1 135 ? 14.451 -12.238 -14.206 1 52.28 136 LYS A CA 1
ATOM 885 C C . LYS A 1 135 ? 14.002 -13.434 -15.039 1 53.38 136 LYS A C 1
ATOM 886 O O . LYS A 1 135 ? 12.854 -13.856 -14.918 1 54.5 136 LYS A O 1
ATOM 892 N N . GLU A 1 136 ? 14.928 -14.018 -15.831 1 53.42 137 GLU A N 1
ATOM 893 C CA . GLU A 1 136 ? 14.671 -15.208 -16.643 1 55.49 137 GLU A CA 1
ATOM 894 C C . GLU A 1 136 ? 14.323 -16.363 -15.72 1 56.84 137 GLU A C 1
ATOM 895 O O . GLU A 1 136 ? 13.338 -17.053 -15.969 1 58.23 137 GLU A O 1
ATOM 901 N N . HIS A 1 137 ? 15.107 -16.547 -14.63 1 56.5 138 HIS A N 1
ATOM 902 C CA . HIS A 1 137 ? 14.836 -17.594 -13.649 1 57.93 138 HIS A CA 1
ATOM 903 C C . HIS A 1 137 ? 13.455 -17.452 -13.033 1 58.2 138 HIS A C 1
ATOM 904 O O . HIS A 1 137 ? 12.734 -18.435 -12.983 1 60 138 HIS A O 1
ATOM 911 N N . ILE A 1 138 ? 13.078 -16.251 -12.579 1 56.93 139 ILE A N 1
ATOM 912 C CA . ILE A 1 138 ? 11.767 -16.026 -11.974 1 58.71 139 ILE A CA 1
ATOM 913 C C . ILE A 1 138 ? 10.612 -16.264 -12.958 1 61.17 139 ILE A C 1
ATOM 914 O O . ILE A 1 138 ? 9.606 -16.856 -12.582 1 63.3 139 ILE A O 1
ATOM 919 N N . LEU A 1 139 ? 10.764 -15.837 -14.217 1 61.23 140 LEU A N 1
ATOM 920 C CA . LEU A 1 139 ? 9.727 -16.059 -15.225 1 64.03 140 LEU A CA 1
ATOM 921 C C . LEU A 1 139 ? 9.604 -17.543 -15.585 1 66.5 140 LEU A C 1
ATOM 922 O O . LEU A 1 139 ? 8.498 -18.045 -15.764 1 69.28 140 LEU A O 1
ATOM 927 N N . ALA A 1 140 ? 10.727 -18.26 -15.614 1 65.87 141 ALA A N 1
ATOM 928 C CA . ALA A 1 140 ? 10.736 -19.689 -15.92 1 68.41 141 ALA A CA 1
ATOM 929 C C . ALA A 1 140 ? 10.294 -20.601 -14.763 1 70.49 141 ALA A C 1
ATOM 930 O O . ALA A 1 140 ? 9.739 -21.668 -15.021 1 72.82 141 ALA A O 1
ATOM 932 N N . ALA A 1 141 ? 10.579 -20.225 -13.507 1 69.64 142 ALA A N 1
ATOM 933 C CA . ALA A 1 141 ? 10.311 -21.107 -12.374 1 71.73 142 ALA A CA 1
ATOM 934 C C . ALA A 1 141 ? 9.334 -20.62 -11.336 1 73.49 142 ALA A C 1
ATOM 935 O O . ALA A 1 141 ? 8.903 -21.43 -10.517 1 76.13 142 ALA A O 1
ATOM 937 N N . HIS A 1 142 ? 9.038 -19.316 -11.289 1 72.27 143 HIS A N 1
ATOM 938 C CA . HIS A 1 142 ? 8.215 -18.774 -10.212 1 73.85 143 HIS A CA 1
ATOM 939 C C . HIS A 1 142 ? 6.979 -18.004 -10.656 1 76.68 143 HIS A C 1
ATOM 940 O O . HIS A 1 142 ? 6.374 -17.312 -9.834 1 78.03 143 HIS A O 1
ATOM 947 N N . THR A 1 143 ? 6.561 -18.177 -11.926 1 78.12 144 THR A N 1
ATOM 948 C CA . THR A 1 143 ? 5.363 -17.537 -12.486 1 81.35 144 THR A CA 1
ATOM 949 C C . THR A 1 143 ? 4.109 -18.391 -12.309 1 86.83 144 THR A C 1
ATOM 950 O O . THR A 1 143 ? 3.017 -17.815 -12.104 1 90.25 144 THR A O 1
ATOM 955 N N . SER B 2 6 ? 26.217 26.04 17.979 1 93.18 171 SER B N 1
ATOM 956 C CA . SER B 2 6 ? 25.058 25.314 17.47 1 91.12 171 SER B CA 1
ATOM 957 C C . SER B 2 6 ? 25.299 24.775 16.022 1 86.61 171 SER B C 1
ATOM 958 O O . SER B 2 6 ? 26.458 24.65 15.614 1 86.3 171 SER B O 1
ATOM 961 N N . ASP B 2 7 ? 24.237 24.391 15.275 1 83.51 172 ASP B N 1
ATOM 962 C CA . ASP B 2 7 ? 24.378 23.865 13.913 1 79.58 172 ASP B CA 1
ATOM 963 C C . ASP B 2 7 ? 24.671 24.989 12.91 1 77.56 172 ASP B C 1
ATOM 964 O O . ASP B 2 7 ? 23.798 25.388 12.137 1 76.16 172 ASP B O 1
ATOM 969 N N . GLU B 2 8 ? 25.919 25.455 12.901 1 77.55 173 GLU B N 1
ATOM 970 C CA . GLU B 2 8 ? 26.382 26.523 12.035 1 77 173 GLU B CA 1
ATOM 971 C C . GLU B 2 8 ? 26.442 26.111 10.57 1 72.79 173 GLU B C 1
ATOM 972 O O . GLU B 2 8 ? 26.101 26.913 9.699 1 72.13 173 GLU B O 1
ATOM 978 N N . LEU B 2 9 ? 26.855 24.863 10.289 1 69.99 174 LEU B N 1
ATOM 979 C CA . LEU B 2 9 ? 26.925 24.379 8.908 1 66.47 174 LEU B CA 1
ATOM 980 C C . LEU B 2 9 ? 25.537 24.381 8.269 1 62.71 174 LEU B C 1
ATOM 981 O O . LEU B 2 9 ? 25.382 24.847 7.144 1 61.78 174 LEU B O 1
ATOM 986 N N . TYR B 2 10 ? 24.523 23.965 9.025 1 61.18 175 TYR B N 1
ATOM 987 C CA . TYR B 2 10 ? 23.152 23.98 8.542 1 58.86 175 TYR B CA 1
ATOM 988 C C . TYR B 2 10 ? 22.661 25.404 8.317 1 59.45 175 TYR B C 1
ATOM 989 O O . TYR B 2 10 ? 22.074 25.684 7.279 1 58.12 175 TYR B O 1
ATOM 998 N N . ARG B 2 11 ? 22.855 26.276 9.318 1 61.93 176 ARG B N 1
ATOM 999 C CA . ARG B 2 11 ? 22.436 27.674 9.321 1 63.98 176 ARG B CA 1
ATOM 1000 C C . ARG B 2 11 ? 23 28.411 8.108 1 62.37 176 ARG B C 1
ATOM 1001 O O . ARG B 2 11 ? 22.249 29.086 7.405 1 62.32 176 ARG B O 1
ATOM 1009 N N . GLN B 2 12 ? 24.307 28.242 7.847 1 61.49 177 GLN B N 1
ATOM 1010 C CA . GLN B 2 12 ? 25.018 28.845 6.727 1 61.45 177 GLN B CA 1
ATOM 1011 C C . GLN B 2 12 ? 24.521 28.31 5.387 1 58.53 177 GLN B C 1
ATOM 1012 O O . GLN B 2 12 ? 24.287 29.09 4.466 1 58.97 177 GLN B O 1
ATOM 1018 N N . SER B 2 13 ? 24.334 26.985 5.287 1 55.86 178 SER B N 1
ATOM 1019 C CA . SER B 2 13 ? 23.859 26.346 4.065 1 53.23 178 SER B CA 1
ATOM 1020 C C . SER B 2 13 ? 22.454 26.805 3.735 1 52.91 178 SER B C 1
ATOM 1021 O O . SER B 2 13 ? 22.165 27.092 2.578 1 51.83 178 SER B O 1
ATOM 1024 N N . LEU B 2 14 ? 21.591 26.919 4.752 1 54.18 179 LEU B N 1
ATOM 1025 C CA . LEU B 2 14 ? 20.22 27.366 4.536 1 55.48 179 LEU B CA 1
ATOM 1026 C C . LEU B 2 14 ? 20.182 28.817 4.074 1 57.99 179 LEU B C 1
ATOM 1027 O O . LEU B 2 14 ? 19.378 29.16 3.217 1 58.12 179 LEU B O 1
ATOM 1032 N N . GLU B 2 15 ? 21.08 29.655 4.604 1 60.13 180 GLU B N 1
ATOM 1033 C CA . GLU B 2 15 ? 21.152 31.06 4.23 1 63.04 180 GLU B CA 1
ATOM 1034 C C . GLU B 2 15 ? 21.551 31.229 2.762 1 61.75 180 GLU B C 1
ATOM 1035 O O . GLU B 2 15 ? 20.857 31.934 2.037 1 62.74 180 GLU B O 1
ATOM 1041 N N . ILE B 2 16 ? 22.629 30.549 2.316 1 59.73 181 ILE B N 1
ATOM 1042 C CA . ILE B 2 16 ? 23.108 30.596 0.934 1 59.29 181 ILE B CA 1
ATOM 1043 C C . ILE B 2 16 ? 22.037 30.09 -0.049 1 57.58 181 ILE B C 1
ATOM 1044 O O . ILE B 2 16 ? 21.688 30.794 -0.996 1 58.66 181 ILE B O 1
ATOM 1049 N N . ILE B 2 17 ? 21.489 28.894 0.208 1 55.19 182 ILE B N 1
ATOM 1050 C CA . ILE B 2 17 ? 20.487 28.266 -0.646 1 53.89 182 ILE B CA 1
ATOM 1051 C C . ILE B 2 17 ? 19.195 29.072 -0.696 1 55.78 182 ILE B C 1
ATOM 1052 O O . ILE B 2 17 ? 18.66 29.301 -1.774 1 55.6 182 ILE B O 1
ATOM 1057 N N . SER B 2 18 ? 18.741 29.564 0.455 1 58.03 183 SER B N 1
ATOM 1058 C CA . SER B 2 18 ? 17.522 30.362 0.543 1 61.31 183 SER B CA 1
ATOM 1059 C C . SER B 2 18 ? 17.644 31.672 -0.231 1 63.89 183 SER B C 1
ATOM 1060 O O . SER B 2 18 ? 16.699 32.065 -0.912 1 64.89 183 SER B O 1
ATOM 1063 N N . ARG B 2 19 ? 18.809 32.335 -0.141 1 65.21 184 ARG B N 1
ATOM 1064 C CA . ARG B 2 19 ? 19.042 33.592 -0.851 1 68.61 184 ARG B CA 1
ATOM 1065 C C . ARG B 2 19 ? 19.036 33.363 -2.35 1 68.18 184 ARG B C 1
ATOM 1066 O O . ARG B 2 19 ? 18.298 34.043 -3.06 1 70.2 184 ARG B O 1
ATOM 1074 N N . TYR B 2 20 ? 19.827 32.383 -2.826 1 65.81 185 TYR B N 1
ATOM 1075 C CA . TYR B 2 20 ? 19.929 32.054 -4.241 1 65.51 185 TYR B CA 1
ATOM 1076 C C . TYR B 2 20 ? 18.587 31.697 -4.836 1 65.06 185 TYR B C 1
ATOM 1077 O O . TYR B 2 20 ? 18.254 32.21 -5.893 1 66.62 185 TYR B O 1
ATOM 1086 N N . LEU B 2 21 ? 17.797 30.87 -4.147 1 63.54 186 LEU B N 1
ATOM 1087 C CA . LEU B 2 21 ? 16.494 30.461 -4.662 1 64.06 186 LEU B CA 1
ATOM 1088 C C . LEU B 2 21 ? 15.512 31.616 -4.765 1 67.79 186 LEU B C 1
ATOM 1089 O O . LEU B 2 21 ? 14.826 31.743 -5.77 1 68.71 186 LEU B O 1
ATOM 1094 N N . ARG B 2 22 ? 15.43 32.444 -3.727 1 70.37 187 ARG B N 1
ATOM 1095 C CA . ARG B 2 22 ? 14.494 33.559 -3.695 1 74.92 187 ARG B CA 1
ATOM 1096 C C . ARG B 2 22 ? 14.85 34.695 -4.647 1 76.9 187 ARG B C 1
ATOM 1097 O O . ARG B 2 22 ? 13.946 35.327 -5.194 1 79.51 187 ARG B O 1
ATOM 1105 N N . GLU B 2 23 ? 16.148 34.941 -4.864 1 76.08 188 GLU B N 1
ATOM 1106 C CA . GLU B 2 23 ? 16.554 35.98 -5.801 1 79.16 188 GLU B CA 1
ATOM 1107 C C . GLU B 2 23 ? 16.376 35.522 -7.252 1 79.17 188 GLU B C 1
ATOM 1108 O O . GLU B 2 23 ? 16.088 36.344 -8.11 1 82.15 188 GLU B O 1
ATOM 1114 N N . GLN B 2 24 ? 16.518 34.211 -7.525 1 75.94 189 GLN B N 1
ATOM 1115 C CA . GLN B 2 24 ? 16.27 33.648 -8.855 1 75.77 189 GLN B CA 1
ATOM 1116 C C . GLN B 2 24 ? 14.766 33.681 -9.166 1 77.68 189 GLN B C 1
ATOM 1117 O O . GLN B 2 24 ? 14.381 33.83 -10.324 1 79.01 189 GLN B O 1
ATOM 1123 N N . ALA B 2 25 ? 13.92 33.524 -8.136 1 78.32 190 ALA B N 1
ATOM 1124 C CA . ALA B 2 25 ? 12.473 33.547 -8.28 1 81.44 190 ALA B CA 1
ATOM 1125 C C . ALA B 2 25 ? 11.921 34.977 -8.49 1 87.55 190 ALA B C 1
ATOM 1126 O O . ALA B 2 25 ? 11.141 35.187 -9.41 1 89.35 190 ALA B O 1
ATOM 1128 N N . THR B 2 26 ? 12.363 35.96 -7.68 1 90.97 191 THR B N 1
ATOM 1129 C CA . THR B 2 26 ? 11.883 37.347 -7.731 1 97.7 191 THR B CA 1
ATOM 1130 C C . THR B 2 26 ? 12.704 38.313 -8.612 1 102.32 191 THR B C 1
ATOM 1131 O O . THR B 2 26 ? 12.266 39.437 -8.866 1 106.93 191 THR B O 1
ATOM 1135 N N . GLY B 2 27 ? 13.887 37.887 -9.035 1 101.39 192 GLY B N 1
ATOM 1136 C CA . GLY B 2 27 ? 14.782 38.714 -9.839 1 105.53 192 GLY B CA 1
ATOM 1137 C C . GLY B 2 27 ? 15.424 39.862 -9.077 1 110.19 192 GLY B C 1
ATOM 1138 O O . GLY B 2 27 ? 15.902 40.822 -9.687 1 113.84 192 GLY B O 1
ATOM 1139 N N . ALA B 2 28 ? 15.44 39.788 -7.739 1 110.29 193 ALA B N 1
ATOM 1140 C CA . ALA B 2 28 ? 15.987 40.868 -6.925 1 114.7 193 ALA B CA 1
ATOM 1141 C C . ALA B 2 28 ? 16.977 40.376 -5.892 1 112.95 193 ALA B C 1
ATOM 1142 O O . ALA B 2 28 ? 16.714 39.385 -5.217 1 109.69 193 ALA B O 1
ATOM 1144 N N . LYS B 2 29 ? 18.085 41.1 -5.719 1 115.47 194 LYS B N 1
ATOM 1145 C CA . LYS B 2 29 ? 19.105 40.737 -4.742 1 114.92 194 LYS B CA 1
ATOM 1146 C C . LYS B 2 29 ? 18.718 41.262 -3.366 1 117.93 194 LYS B C 1
ATOM 1147 O O . LYS B 2 29 ? 18.493 42.459 -3.215 1 122.6 194 LYS B O 1
ATOM 1153 N N . ASP B 2 30 ? 18.634 40.376 -2.367 1 115.56 195 ASP B N 1
ATOM 1154 C CA . ASP B 2 30 ? 18.266 40.777 -1.012 1 118.51 195 ASP B CA 1
ATOM 1155 C C . ASP B 2 30 ? 19.409 41.531 -0.347 1 121.83 195 ASP B C 1
ATOM 1156 O O . ASP B 2 30 ? 20.457 40.95 -0.069 1 119.84 195 ASP B O 1
ATOM 1161 N N . THR B 2 31 ? 19.213 42.83 -0.099 1 127.24 196 THR B N 1
ATOM 1162 C CA . THR B 2 31 ? 20.231 43.66 0.536 1 131.51 196 THR B CA 1
ATOM 1163 C C . THR B 2 31 ? 20.227 43.436 2.041 1 132.6 196 THR B C 1
ATOM 1164 O O . THR B 2 31 ? 19.652 44.23 2.782 1 136.76 196 THR B O 1
ATOM 1168 N N . LYS B 2 32 ? 20.841 42.336 2.488 1 129 197 LYS B N 1
ATOM 1169 C CA . LYS B 2 32 ? 20.92 41.995 3.902 1 129.74 197 LYS B CA 1
ATOM 1170 C C . LYS B 2 32 ? 22.292 41.414 4.199 1 129.13 197 LYS B C 1
ATOM 1171 O O . LYS B 2 32 ? 22.796 40.597 3.429 1 126.06 197 LYS B O 1
ATOM 1177 N N . PRO B 2 33 ? 22.931 41.844 5.293 1 132.22 198 PRO B N 1
ATOM 1178 C CA . PRO B 2 33 ? 24.267 41.314 5.605 1 131.37 198 PRO B CA 1
ATOM 1179 C C . PRO B 2 33 ? 24.245 39.864 6.097 1 126.89 198 PRO B C 1
ATOM 1180 O O . PRO B 2 33 ? 23.254 39.418 6.677 1 125.77 198 PRO B O 1
ATOM 1184 N N . MET B 2 34 ? 25.34 39.124 5.855 1 124.61 199 MET B N 1
ATOM 1185 C CA . MET B 2 34 ? 25.465 37.728 6.273 1 121.08 199 MET B CA 1
ATOM 1186 C C . MET B 2 34 ? 25.672 37.612 7.788 1 123.02 199 MET B C 1
ATOM 1187 O O . MET B 2 34 ? 25.444 36.55 8.37 1 120.7 199 MET B O 1
ATOM 1192 N N . SER B 2 37 ? 31.164 33.324 9.705 1 110.76 202 SER B N 1
ATOM 1193 C CA . SER B 2 37 ? 31.327 32.757 8.367 1 108.62 202 SER B CA 1
ATOM 1194 C C . SER B 2 37 ? 30.8 33.744 7.31 1 108.97 202 SER B C 1
ATOM 1195 O O . SER B 2 37 ? 30.108 33.343 6.374 1 106 202 SER B O 1
ATOM 1198 N N . GLY B 2 38 ? 31.136 35.023 7.479 1 112.6 203 GLY B N 1
ATOM 1199 C CA . GLY B 2 38 ? 30.684 36.097 6.6 1 113.42 203 GLY B CA 1
ATOM 1200 C C . GLY B 2 38 ? 31.231 36.126 5.184 1 112.11 203 GLY B C 1
ATOM 1201 O O . GLY B 2 38 ? 30.456 36.132 4.225 1 110.06 203 GLY B O 1
ATOM 1202 N N . ALA B 2 39 ? 32.559 36.214 5.035 1 113.67 204 ALA B N 1
ATOM 1203 C CA . ALA B 2 39 ? 33.21 36.309 3.726 1 113.62 204 ALA B CA 1
ATOM 1204 C C . ALA B 2 39 ? 32.958 35.101 2.821 1 107.47 204 ALA B C 1
ATOM 1205 O O . ALA B 2 39 ? 32.715 35.269 1.623 1 107.14 204 ALA B O 1
ATOM 1207 N N . THR B 2 40 ? 33.011 33.891 3.403 1 102.77 205 THR B N 1
ATOM 1208 C CA . THR B 2 40 ? 32.786 32.638 2.686 1 97.39 205 THR B CA 1
ATOM 1209 C C . THR B 2 40 ? 31.385 32.495 2.167 1 91.23 205 THR B C 1
ATOM 1210 O O . THR B 2 40 ? 31.215 32.001 1.067 1 89.26 205 THR B O 1
ATOM 1214 N N . SER B 2 41 ? 30.387 32.933 2.932 1 88.57 206 SER B N 1
ATOM 1215 C CA . SER B 2 41 ? 28.999 32.851 2.49 1 84.61 206 SER B CA 1
ATOM 1216 C C . SER B 2 41 ? 28.727 33.758 1.29 1 84.54 206 SER B C 1
ATOM 1217 O O . SER B 2 41 ? 27.905 33.423 0.438 1 82.34 206 SER B O 1
ATOM 1220 N N . ARG B 2 42 ? 29.422 34.902 1.222 1 87.25 207 ARG B N 1
ATOM 1221 C CA . ARG B 2 42 ? 29.308 35.838 0.108 1 88.47 207 ARG B CA 1
ATOM 1222 C C . ARG B 2 42 ? 30.007 35.245 -1.118 1 86.43 207 ARG B C 1
ATOM 1223 O O . ARG B 2 42 ? 29.458 35.285 -2.215 1 85.44 207 ARG B O 1
ATOM 1231 N N . LYS B 2 43 ? 31.194 34.655 -0.914 1 86.05 208 LYS B N 1
ATOM 1232 C CA . LYS B 2 43 ? 31.963 33.993 -1.963 1 85.74 208 LYS B CA 1
ATOM 1233 C C . LYS B 2 43 ? 31.239 32.741 -2.489 1 80.95 208 LYS B C 1
ATOM 1234 O O . LYS B 2 43 ? 31.368 32.413 -3.667 1 81.03 208 LYS B O 1
ATOM 1240 N N . ALA B 2 44 ? 30.491 32.042 -1.614 1 77.12 209 ALA B N 1
ATOM 1241 C CA . ALA B 2 44 ? 29.745 30.844 -1.986 1 73.17 209 ALA B CA 1
ATOM 1242 C C . ALA B 2 44 ? 28.497 31.211 -2.759 1 71.71 209 ALA B C 1
ATOM 1243 O O . ALA B 2 44 ? 28.264 30.63 -3.81 1 70.31 209 ALA B O 1
ATOM 1245 N N . LEU B 2 45 ? 27.726 32.207 -2.296 1 72.64 210 LEU B N 1
ATOM 1246 C CA . LEU B 2 45 ? 26.533 32.654 -3.027 1 72.94 210 LEU B CA 1
ATOM 1247 C C . LEU B 2 45 ? 26.916 33.2 -4.41 1 75.8 210 LEU B C 1
ATOM 1248 O O . LEU B 2 45 ? 26.207 32.968 -5.386 1 75.14 210 LEU B O 1
ATOM 1253 N N . GLU B 2 46 ? 28.076 33.87 -4.495 1 79.32 211 GLU B N 1
ATOM 1254 C CA . GLU B 2 46 ? 28.609 34.402 -5.737 1 82.74 211 GLU B CA 1
ATOM 1255 C C . GLU B 2 46 ? 28.999 33.281 -6.688 1 81.74 211 GLU B C 1
ATOM 1256 O O . GLU B 2 46 ? 28.586 33.306 -7.844 1 82.29 211 GLU B O 1
ATOM 1262 N N . THR B 2 47 ? 29.737 32.268 -6.197 1 80.52 212 THR B N 1
ATOM 1263 C CA . THR B 2 47 ? 30.125 31.097 -6.99 1 80.01 212 THR B CA 1
ATOM 1264 C C . THR B 2 47 ? 28.872 30.379 -7.499 1 76.53 212 THR B C 1
ATOM 1265 O O . THR B 2 47 ? 28.801 30.013 -8.665 1 77.18 212 THR B O 1
ATOM 1269 N N . LEU B 2 48 ? 27.864 30.256 -6.632 1 73.28 213 LEU B N 1
ATOM 1270 C CA . LEU B 2 48 ? 26.579 29.653 -6.934 1 70.26 213 LEU B CA 1
ATOM 1271 C C . LEU B 2 48 ? 25.839 30.423 -8.027 1 71.41 213 LEU B C 1
ATOM 1272 O O . LEU B 2 48 ? 25.255 29.801 -8.9 1 70.31 213 LEU B O 1
ATOM 1277 N N . ARG B 2 49 ? 25.88 31.763 -8.004 1 73.86 214 ARG B N 1
ATOM 1278 C CA . ARG B 2 49 ? 25.241 32.584 -9.039 1 75.74 214 ARG B CA 1
ATOM 1279 C C . ARG B 2 49 ? 25.855 32.284 -10.416 1 77.59 214 ARG B C 1
ATOM 1280 O O . ARG B 2 49 ? 25.117 32.07 -11.375 1 77.31 214 ARG B O 1
ATOM 1288 N N . ARG B 2 50 ? 27.2 32.254 -10.505 1 79.81 215 ARG B N 1
ATOM 1289 C CA . ARG B 2 50 ? 27.915 31.972 -11.754 1 82.98 215 ARG B CA 1
ATOM 1290 C C . ARG B 2 50 ? 27.685 30.531 -12.239 1 79.96 215 ARG B C 1
ATOM 1291 O O . ARG B 2 50 ? 27.309 30.326 -13.391 1 80.92 215 ARG B O 1
ATOM 1299 N N . VAL B 2 51 ? 27.929 29.539 -11.364 1 76.54 216 VAL B N 1
ATOM 1300 C CA . VAL B 2 51 ? 27.806 28.119 -11.677 1 74.02 216 VAL B CA 1
ATOM 1301 C C . VAL B 2 51 ? 26.367 27.687 -11.943 1 70.19 216 VAL B C 1
ATOM 1302 O O . VAL B 2 51 ? 26.09 27.079 -12.973 1 70.72 216 VAL B O 1
ATOM 1306 N N . GLY B 2 52 ? 25.463 28.069 -11.058 1 66.99 217 GLY B N 1
ATOM 1307 C CA . GLY B 2 52 ? 24.043 27.764 -11.171 1 64.29 217 GLY B CA 1
ATOM 1308 C C . GLY B 2 52 ? 23.387 28.344 -12.403 1 65.2 217 GLY B C 1
ATOM 1309 O O . GLY B 2 52 ? 22.426 27.772 -12.924 1 64.2 217 GLY B O 1
ATOM 1310 N N . ASP B 2 53 ? 23.9 29.493 -12.869 1 67.56 218 ASP B N 1
ATOM 1311 C CA . ASP B 2 53 ? 23.419 30.171 -14.069 1 69.74 218 ASP B CA 1
ATOM 1312 C C . ASP B 2 53 ? 23.706 29.28 -15.275 1 69.41 218 ASP B C 1
ATOM 1313 O O . ASP B 2 53 ? 22.793 28.945 -16.026 1 68.96 218 ASP B O 1
ATOM 1318 N N . GLY B 2 54 ? 24.954 28.842 -15.395 1 69.85 219 GLY B N 1
ATOM 1319 C CA . GLY B 2 54 ? 25.387 27.981 -16.486 1 71.15 219 GLY B CA 1
ATOM 1320 C C . GLY B 2 54 ? 24.677 26.644 -16.519 1 67.79 219 GLY B C 1
ATOM 1321 O O . GLY B 2 54 ? 24.281 26.189 -17.594 1 68.97 219 GLY B O 1
ATOM 1322 N N . VAL B 2 55 ? 24.471 26.021 -15.337 1 63.5 220 VAL B N 1
ATOM 1323 C CA . VAL B 2 55 ? 23.78 24.73 -15.232 1 60.39 220 VAL B CA 1
ATOM 1324 C C . VAL B 2 55 ? 22.338 24.805 -15.733 1 59.45 220 VAL B C 1
ATOM 1325 O O . VAL B 2 55 ? 21.924 23.976 -16.546 1 59.87 220 VAL B O 1
ATOM 1329 N N . GLN B 2 56 ? 21.584 25.806 -15.274 1 58.55 221 GLN B N 1
ATOM 1330 C CA . GLN B 2 56 ? 20.193 25.982 -15.687 1 58.85 221 GLN B CA 1
ATOM 1331 C C . GLN B 2 56 ? 20.026 26.222 -17.183 1 62.57 221 GLN B C 1
ATOM 1332 O O . GLN B 2 56 ? 19.025 25.795 -17.753 1 63.14 221 GLN B O 1
ATOM 1338 N N . ARG B 2 57 ? 20.99 26.912 -17.819 1 65.32 222 ARG B N 1
ATOM 1339 C CA . ARG B 2 57 ? 20.925 27.179 -19.26 1 69.03 222 ARG B CA 1
ATOM 1340 C C . ARG B 2 57 ? 21.264 25.937 -20.061 1 69.71 222 ARG B C 1
ATOM 1341 O O . ARG B 2 57 ? 20.491 25.529 -20.921 1 70.62 222 ARG B O 1
ATOM 1349 N N . ASN B 2 58 ? 22.433 25.352 -19.783 1 69.79 223 ASN B N 1
ATOM 1350 C CA . ASN B 2 58 ? 22.971 24.193 -20.472 1 71.71 223 ASN B CA 1
ATOM 1351 C C . ASN B 2 58 ? 22.028 22.994 -20.389 1 69.93 223 ASN B C 1
ATOM 1352 O O . ASN B 2 58 ? 21.796 22.318 -21.392 1 71.97 223 ASN B O 1
ATOM 1357 N N . HIS B 2 59 ? 21.451 22.753 -19.208 1 66.38 224 HIS B N 1
ATOM 1358 C CA . HIS B 2 59 ? 20.579 21.606 -19.008 1 64.85 224 HIS B CA 1
ATOM 1359 C C . HIS B 2 59 ? 19.123 21.966 -18.829 1 64.27 224 HIS B C 1
ATOM 1360 O O . HIS B 2 59 ? 18.398 21.243 -18.144 1 62.55 224 HIS B O 1
ATOM 1367 N N . GLU B 2 60 ? 18.68 23.059 -19.455 1 66.23 225 GLU B N 1
ATOM 1368 C CA . GLU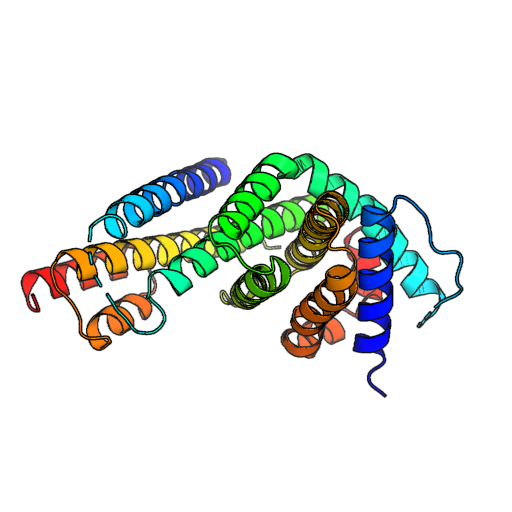 B 2 60 ? 17.294 23.533 -19.379 1 66.91 225 GLU B CA 1
ATOM 1369 C C . GLU B 2 60 ? 16.259 22.514 -19.865 1 67.5 225 GLU B C 1
ATOM 1370 O O . GLU B 2 60 ? 15.215 22.379 -19.24 1 66.75 225 GLU B O 1
ATOM 1376 N N . THR B 2 61 ? 16.536 21.803 -20.966 1 69.26 226 THR B N 1
ATOM 1377 C CA . THR B 2 61 ? 15.599 20.812 -21.517 1 70.49 226 THR B CA 1
ATOM 1378 C C . THR B 2 61 ? 15.42 19.623 -20.573 1 67.74 226 THR B C 1
ATOM 1379 O O . THR B 2 61 ? 14.312 19.105 -20.425 1 67.86 226 THR B O 1
ATOM 1383 N N . ALA B 2 62 ? 16.507 19.199 -19.93 1 65.64 227 ALA B N 1
ATOM 1384 C CA . ALA B 2 62 ? 16.444 18.1 -18.972 1 63.76 227 ALA B CA 1
ATOM 1385 C C . ALA B 2 62 ? 15.622 18.536 -17.754 1 61.49 227 ALA B C 1
ATOM 1386 O O . ALA B 2 62 ? 14.742 17.792 -17.321 1 61.27 227 ALA B O 1
ATOM 1388 N N . PHE B 2 63 ? 15.844 19.781 -17.277 1 60.2 228 PHE B N 1
ATOM 1389 C CA . PHE B 2 63 ? 15.141 20.364 -16.134 1 58.82 228 PHE B CA 1
ATOM 1390 C C . PHE B 2 63 ? 13.658 20.518 -16.397 1 61.03 228 PHE B C 1
ATOM 1391 O O . PHE B 2 63 ? 12.847 20.126 -15.562 1 60.19 228 PHE B O 1
ATOM 1399 N N . GLN B 2 64 ? 13.307 21.063 -17.569 1 64.34 229 GLN B N 1
ATOM 1400 C CA . GLN B 2 64 ? 11.925 21.274 -17.988 1 67.91 229 GLN B CA 1
ATOM 1401 C C . GLN B 2 64 ? 11.181 19.953 -18.09 1 69.39 229 GLN B C 1
ATOM 1402 O O . GLN B 2 64 ? 10.041 19.865 -17.645 1 70.33 229 GLN B O 1
ATOM 1408 N N . GLY B 2 65 ? 11.848 18.931 -18.619 1 69.97 230 GLY B N 1
ATOM 1409 C CA . GLY B 2 65 ? 11.28 17.595 -18.737 1 71.92 230 GLY B CA 1
ATOM 1410 C C . GLY B 2 65 ? 11.023 16.956 -17.386 1 71.13 230 GLY B C 1
ATOM 1411 O O . GLY B 2 65 ? 9.979 16.331 -17.189 1 72.72 230 GLY B O 1
ATOM 1412 N N . MET B 2 66 ? 11.955 17.139 -16.431 1 68.99 231 MET B N 1
ATOM 1413 C CA . MET B 2 66 ? 11.816 16.6 -15.077 1 68.75 231 MET B CA 1
ATOM 1414 C C . MET B 2 66 ? 10.635 17.248 -14.351 1 70.74 231 MET B C 1
ATOM 1415 O O . MET B 2 66 ? 9.869 16.554 -13.684 1 71.46 231 MET B O 1
ATOM 1420 N N . LEU B 2 67 ? 10.495 18.575 -14.483 1 71.99 232 LEU B N 1
ATOM 1421 C CA . LEU B 2 67 ? 9.433 19.34 -13.839 1 74.74 232 LEU B CA 1
ATOM 1422 C C . LEU B 2 67 ? 8.059 18.936 -14.359 1 79.68 232 LEU B C 1
ATOM 1423 O O . LEU B 2 67 ? 7.132 18.765 -13.569 1 81.09 232 LEU B O 1
ATOM 1428 N N . ARG B 2 68 ? 7.942 18.7 -15.669 1 82.64 233 ARG B N 1
ATOM 1429 C CA . ARG B 2 68 ? 6.678 18.275 -16.269 1 87.78 233 ARG B CA 1
ATOM 1430 C C . ARG B 2 68 ? 6.208 16.903 -15.769 1 89.33 233 ARG B C 1
ATOM 1431 O O . ARG B 2 68 ? 5.007 16.65 -15.708 1 92.37 233 ARG B O 1
ATOM 1439 N N . LYS B 2 69 ? 7.152 16.031 -15.393 1 87.59 234 LYS B N 1
ATOM 1440 C CA . LYS B 2 69 ? 6.834 14.719 -14.831 1 89.38 234 LYS B CA 1
ATOM 1441 C C . LYS B 2 69 ? 6.36 14.819 -13.358 1 90.48 234 LYS B C 1
ATOM 1442 O O . LYS B 2 69 ? 5.801 13.861 -12.832 1 92.31 234 LYS B O 1
ATOM 1448 N N . LEU B 2 70 ? 6.63 15.943 -12.679 1 89.61 235 LEU B N 1
ATOM 1449 C CA . LEU B 2 70 ? 6.199 16.16 -11.302 1 91.21 235 LEU B CA 1
ATOM 1450 C C . LEU B 2 70 ? 4.814 16.813 -11.283 1 96.62 235 LEU B C 1
ATOM 1451 O O . LEU B 2 70 ? 4.001 16.5 -10.418 1 98.83 235 LEU B O 1
ATOM 1456 N N . ASP B 2 71 ? 4.552 17.727 -12.227 1 99.12 236 ASP B N 1
ATOM 1457 C CA . ASP B 2 71 ? 3.272 18.415 -12.33 1 104.89 236 ASP B CA 1
ATOM 1458 C C . ASP B 2 71 ? 2.156 17.457 -12.699 1 110.56 236 ASP B C 1
ATOM 1459 O O . ASP B 2 71 ? 1.044 17.627 -12.204 1 114.41 236 ASP B O 1
ATOM 1464 N N . ILE B 2 72 ? 2.44 16.46 -13.576 1 111.42 237 ILE B N 1
ATOM 1465 C CA . ILE B 2 72 ? 1.475 15.458 -14.05 1 116.7 237 ILE B CA 1
ATOM 1466 C C . ILE B 2 72 ? 0.659 14.846 -12.891 1 119.61 237 ILE B C 1
ATOM 1467 O O . ILE B 2 72 ? -0.518 14.54 -13.073 1 124.4 237 ILE B O 1
ATOM 1472 N N . LYS B 2 73 ? 1.255 14.753 -11.69 1 117.09 238 LYS B N 1
ATOM 1473 C CA . LYS B 2 73 ? 0.547 14.298 -10.505 1 120.3 238 LYS B CA 1
ATOM 1474 C C . LYS B 2 73 ? 0.264 15.568 -9.721 1 120.29 238 LYS B C 1
ATOM 1475 O O . LYS B 2 73 ? 1.199 16.216 -9.255 1 116.45 238 LYS B O 1
ATOM 1481 N N . ASN B 2 74 ? -1.005 16.024 -9.736 1 124.91 239 ASN B N 1
ATOM 1482 C CA . ASN B 2 74 ? -1.424 17.27 -9.082 1 126.66 239 ASN B CA 1
ATOM 1483 C C . ASN B 2 74 ? -1.077 17.243 -7.601 1 123.9 239 ASN B C 1
ATOM 1484 O O . ASN B 2 74 ? -1.778 16.63 -6.797 1 127.48 239 ASN B O 1
ATOM 1489 N N . GLU B 2 75 ? 0.014 17.912 -7.255 1 117.78 240 GLU B N 1
ATOM 1490 C CA . GLU B 2 75 ? 0.552 17.919 -5.904 1 115.21 240 GLU B CA 1
ATOM 1491 C C . GLU B 2 75 ? 1.487 19.123 -5.727 1 109.44 240 GLU B C 1
ATOM 1492 O O . GLU B 2 75 ? 1.93 19.718 -6.714 1 107.62 240 GLU B O 1
ATOM 1498 N N . ASP B 2 76 ? 1.853 19.441 -4.473 1 106.77 241 ASP B N 1
ATOM 1499 C CA . ASP B 2 76 ? 2.806 20.501 -4.162 1 102.43 241 ASP B CA 1
ATOM 1500 C C . ASP B 2 76 ? 4.151 20.011 -4.689 1 95.97 241 ASP B C 1
ATOM 1501 O O . ASP B 2 76 ? 4.643 18.969 -4.26 1 94.57 241 ASP B O 1
ATOM 1506 N N . ASP B 2 77 ? 4.656 20.701 -5.716 1 92.78 242 ASP B N 1
ATOM 1507 C CA . ASP B 2 77 ? 5.889 20.377 -6.426 1 88.23 242 ASP B CA 1
ATOM 1508 C C . ASP B 2 77 ? 7.104 20.157 -5.527 1 83.95 242 ASP B C 1
ATOM 1509 O O . ASP B 2 77 ? 7.984 19.373 -5.869 1 81.87 242 ASP B O 1
ATOM 1514 N N . VAL B 2 78 ? 7.148 20.838 -4.382 1 82.81 243 VAL B N 1
ATOM 1515 C CA . VAL B 2 78 ? 8.239 20.738 -3.418 1 79.18 243 VAL B CA 1
ATOM 1516 C C . VAL B 2 78 ? 8.238 19.382 -2.729 1 78.04 243 VAL B C 1
ATOM 1517 O O . VAL B 2 78 ? 9.296 18.782 -2.534 1 75.52 243 VAL B O 1
ATOM 1521 N N . LYS B 2 79 ? 7.049 18.888 -2.378 1 80.34 244 LYS B N 1
ATOM 1522 C CA . LYS B 2 79 ? 6.911 17.584 -1.735 1 81.06 244 LYS B CA 1
ATOM 1523 C C . LYS B 2 79 ? 7.372 16.487 -2.698 1 78.62 244 LYS B C 1
ATOM 1524 O O . LYS B 2 79 ? 8.143 15.614 -2.302 1 77.35 244 LYS B O 1
ATOM 1530 N N . SER B 2 80 ? 6.976 16.603 -3.984 1 77.87 245 SER B N 1
ATOM 1531 C CA . SER B 2 80 ? 7.367 15.682 -5.049 1 76.42 245 SER B CA 1
ATOM 1532 C C . SER B 2 80 ? 8.886 15.705 -5.268 1 71.56 245 SER B C 1
ATOM 1533 O O . SER B 2 80 ? 9.506 14.649 -5.408 1 70.87 245 SER B O 1
ATOM 1536 N N . LEU B 2 81 ? 9.48 16.911 -5.293 1 68.39 246 LEU B N 1
ATOM 1537 C CA . LEU B 2 81 ? 10.911 17.083 -5.513 1 64.66 246 LEU B CA 1
ATOM 1538 C C . LEU B 2 81 ? 11.772 16.562 -4.372 1 62.61 246 LEU B C 1
ATOM 1539 O O . LEU B 2 81 ? 12.767 15.891 -4.631 1 60.59 246 LEU B O 1
ATOM 1544 N N . SER B 2 82 ? 11.367 16.801 -3.11 1 63.66 247 SER B N 1
ATOM 1545 C CA . SER B 2 82 ? 12.092 16.312 -1.928 1 63.9 247 SER B CA 1
ATOM 1546 C C . SER B 2 82 ? 12.257 14.786 -1.993 1 64.59 247 SER B C 1
ATOM 1547 O O . SER B 2 82 ? 13.361 14.273 -1.803 1 62.47 247 SER B O 1
ATOM 1550 N N . ARG B 2 83 ? 11.177 14.097 -2.409 1 67.96 248 ARG B N 1
ATOM 1551 C CA . ARG B 2 83 ? 11.135 12.65 -2.607 1 70.84 248 ARG B CA 1
ATOM 1552 C C . ARG B 2 83 ? 12.143 12.173 -3.664 1 69.09 248 ARG B C 1
ATOM 1553 O O . ARG B 2 83 ? 12.632 11.059 -3.555 1 70.32 248 ARG B O 1
ATOM 1561 N N . VAL B 2 84 ? 12.453 13.007 -4.673 1 66.43 249 VAL B N 1
ATOM 1562 C CA . VAL B 2 84 ? 13.42 12.696 -5.732 1 64.7 249 VAL B CA 1
ATOM 1563 C C . VAL B 2 84 ? 14.862 12.926 -5.245 1 61.79 249 VAL B C 1
ATOM 1564 O O . VAL B 2 84 ? 15.727 12.08 -5.464 1 61.53 249 VAL B O 1
ATOM 1568 N N . MET B 2 85 ? 15.121 14.088 -4.62 1 59.88 250 MET B N 1
ATOM 1569 C CA . MET B 2 85 ? 16.45 14.481 -4.142 1 58.34 250 MET B CA 1
ATOM 1570 C C . MET B 2 85 ? 17.07 13.485 -3.17 1 58.24 250 MET B C 1
ATOM 1571 O O . MET B 2 85 ? 18.289 13.317 -3.148 1 57.26 250 MET B O 1
ATOM 1576 N N . ILE B 2 86 ? 16.225 12.809 -2.379 1 59.53 251 ILE B N 1
ATOM 1577 C CA . ILE B 2 86 ? 16.664 11.827 -1.386 1 60.84 251 ILE B CA 1
ATOM 1578 C C . ILE B 2 86 ? 17.108 10.474 -2.002 1 61.9 251 ILE B C 1
ATOM 1579 O O . ILE B 2 86 ? 17.645 9.627 -1.285 1 63.37 251 ILE B O 1
ATOM 1584 N N . HIS B 2 87 ? 16.985 10.312 -3.332 1 61 252 HIS B N 1
ATOM 1585 C CA . HIS B 2 87 ? 17.446 9.119 -4.043 1 62.01 252 HIS B CA 1
ATOM 1586 C C . HIS B 2 87 ? 18.684 9.385 -4.931 1 59.87 252 HIS B C 1
ATOM 1587 O O . HIS B 2 87 ? 19.195 8.444 -5.53 1 61.17 252 HIS B O 1
ATOM 1594 N N . VAL B 2 88 ? 19.126 10.646 -5.064 1 57.14 253 VAL B N 1
ATOM 1595 C CA . VAL B 2 88 ? 20.239 11.063 -5.925 1 56.6 253 VAL B CA 1
ATOM 1596 C C . VAL B 2 88 ? 21.609 10.495 -5.532 1 56.97 253 VAL B C 1
ATOM 1597 O O . VAL B 2 88 ? 22.385 10.098 -6.4 1 58.11 253 VAL B O 1
ATOM 1601 N N . PHE B 2 89 ? 21.907 10.459 -4.24 1 56.41 254 PHE B N 1
ATOM 1602 C CA . PHE B 2 89 ? 23.183 9.962 -3.737 1 57.75 254 PHE B CA 1
ATOM 1603 C C . PHE B 2 89 ? 23.16 8.473 -3.356 1 60.19 254 PHE B C 1
ATOM 1604 O O . PHE B 2 89 ? 24.151 7.983 -2.816 1 61.88 254 PHE B O 1
ATOM 1612 N N . SER B 2 90 ? 22.039 7.761 -3.615 1 60.52 255 SER B N 1
ATOM 1613 C CA . SER B 2 90 ? 21.85 6.348 -3.279 1 63.06 255 SER B CA 1
ATOM 1614 C C . SER B 2 90 ? 22.819 5.384 -3.975 1 65.17 255 SER B C 1
ATOM 1615 O O . SER B 2 90 ? 22.83 4.201 -3.644 1 68.06 255 SER B O 1
ATOM 1618 N N . ASP B 2 91 ? 23.641 5.877 -4.907 1 64.02 256 ASP B N 1
ATOM 1619 C CA . ASP B 2 91 ? 24.673 5.049 -5.534 1 66.44 256 ASP B CA 1
ATOM 1620 C C . ASP B 2 91 ? 26.011 5.06 -4.717 1 67.33 256 ASP B C 1
ATOM 1621 O O . ASP B 2 91 ? 26.969 4.404 -5.124 1 70.52 256 ASP B O 1
ATOM 1626 N N . GLY B 2 92 ? 26.074 5.848 -3.63 1 64.77 257 GLY B N 1
ATOM 1627 C CA . GLY B 2 92 ? 27.246 5.994 -2.769 1 65.51 257 GLY B CA 1
ATOM 1628 C C . GLY B 2 92 ? 28.243 7.058 -3.198 1 64.6 257 GLY B C 1
ATOM 1629 O O . GLY B 2 92 ? 29.309 7.193 -2.591 1 66.12 257 GLY B O 1
ATOM 1630 N N . VAL B 2 93 ? 27.931 7.814 -4.26 1 62.45 258 VAL B N 1
ATOM 1631 C CA . VAL B 2 93 ? 28.843 8.842 -4.766 1 62.37 258 VAL B CA 1
ATOM 1632 C C . VAL B 2 93 ? 28.38 10.246 -4.394 1 58.91 258 VAL B C 1
ATOM 1633 O O . VAL B 2 93 ? 27.198 10.566 -4.514 1 56.68 258 VAL B O 1
ATOM 1637 N N . THR B 2 94 ? 29.309 11.081 -3.932 1 58.73 259 THR B N 1
ATOM 1638 C CA . THR B 2 94 ? 28.999 12.466 -3.605 1 56.45 259 THR B CA 1
ATOM 1639 C C . THR B 2 94 ? 30.06 13.344 -4.223 1 57.3 259 THR B C 1
ATOM 1640 O O . THR B 2 94 ? 31.246 13.044 -4.126 1 60.04 259 THR B O 1
ATOM 1644 N N . ASN B 2 95 ? 29.64 14.428 -4.848 1 55.38 260 ASN B N 1
ATOM 1645 C CA . ASN B 2 95 ? 30.554 15.398 -5.426 1 57.14 260 ASN B CA 1
ATOM 1646 C C . ASN B 2 95 ? 29.882 16.773 -5.532 1 54.78 260 ASN B C 1
ATOM 1647 O O . ASN B 2 95 ? 28.658 16.881 -5.407 1 52.71 260 ASN B O 1
ATOM 1652 N N . TRP B 2 96 ? 30.679 17.813 -5.787 1 55.37 261 TRP B N 1
ATOM 1653 C CA . TRP B 2 96 ? 30.187 19.169 -5.9 1 53.71 261 TRP B CA 1
ATOM 1654 C C . TRP B 2 96 ? 29.286 19.416 -7.091 1 52.43 261 TRP B C 1
ATOM 1655 O O . TRP B 2 96 ? 28.376 20.228 -6.972 1 50.97 261 TRP B O 1
ATOM 1666 N N . GLY B 2 97 ? 29.495 18.699 -8.189 1 53.19 262 GLY B N 1
ATOM 1667 C CA . GLY B 2 97 ? 28.663 18.834 -9.38 1 52.63 262 GLY B CA 1
ATOM 1668 C C . GLY B 2 97 ? 27.225 18.422 -9.135 1 49.63 262 GLY B C 1
ATOM 1669 O O . GLY B 2 97 ? 26.288 19.101 -9.57 1 48.69 262 GLY B O 1
ATOM 1670 N N . ARG B 2 98 ? 27.04 17.294 -8.436 1 48.36 263 ARG B N 1
ATOM 1671 C CA . ARG B 2 98 ? 25.711 16.813 -8.072 1 46.49 263 ARG B CA 1
ATOM 1672 C C . ARG B 2 98 ? 25.051 17.795 -7.103 1 44.43 263 ARG B C 1
ATOM 1673 O O . ARG B 2 98 ? 23.854 18.039 -7.204 1 43.16 263 ARG B O 1
ATOM 1681 N N . ILE B 2 99 ? 25.833 18.351 -6.166 1 44.78 264 ILE B N 1
ATOM 1682 C CA . ILE B 2 99 ? 25.356 19.321 -5.185 1 44.67 264 ILE B CA 1
ATOM 1683 C C . ILE B 2 99 ? 24.881 20.62 -5.858 1 45.57 264 ILE B C 1
ATOM 1684 O O . ILE B 2 99 ? 23.754 21.043 -5.592 1 44.52 264 ILE B O 1
ATOM 1689 N N . VAL B 2 100 ? 25.679 21.202 -6.797 1 47.75 265 VAL B N 1
ATOM 1690 C CA . VAL B 2 100 ? 25.22 22.396 -7.518 1 49.18 265 VAL B CA 1
ATOM 1691 C C . VAL B 2 100 ? 24.011 22.116 -8.357 1 48.87 265 VAL B C 1
ATOM 1692 O O . VAL B 2 100 ? 23.197 23.007 -8.519 1 49.05 265 VAL B O 1
ATOM 1696 N N . THR B 2 101 ? 23.889 20.902 -8.908 1 48.77 266 THR B N 1
ATOM 1697 C CA . THR B 2 101 ? 22.759 20.528 -9.74 1 49.15 266 THR B CA 1
ATOM 1698 C C . THR B 2 101 ? 21.479 20.486 -8.933 1 47.01 266 THR B C 1
ATOM 1699 O O . THR B 2 101 ? 20.451 20.947 -9.417 1 47.18 266 THR B O 1
ATOM 1703 N N . LEU B 2 102 ? 21.54 19.985 -7.689 1 45.32 267 LEU B N 1
ATOM 1704 C CA . LEU B 2 102 ? 20.357 19.937 -6.832 1 44.39 267 LEU B CA 1
ATOM 1705 C C . LEU B 2 102 ? 19.852 21.356 -6.524 1 44.43 267 LEU B C 1
ATOM 1706 O O . LEU B 2 102 ? 18.656 21.614 -6.63 1 44.4 267 LEU B O 1
ATOM 1711 N N . ILE B 2 103 ? 20.773 22.27 -6.167 1 44.86 268 ILE B N 1
ATOM 1712 C CA . ILE B 2 103 ? 20.465 23.666 -5.869 1 46.26 268 ILE B CA 1
ATOM 1713 C C . ILE B 2 103 ? 20.014 24.406 -7.137 1 46.83 268 ILE B C 1
ATOM 1714 O O . ILE B 2 103 ? 19.052 25.166 -7.08 1 47.55 268 ILE B O 1
ATOM 1719 N N . SER B 2 104 ? 20.638 24.114 -8.289 1 46.87 269 SER B N 1
ATOM 1720 C CA . SER B 2 104 ? 20.282 24.715 -9.587 1 48.25 269 SER B CA 1
ATOM 1721 C C . SER B 2 104 ? 18.883 24.286 -10.004 1 47.38 269 SER B C 1
ATOM 1722 O O . SER B 2 104 ? 18.095 25.109 -10.468 1 48.34 269 SER B O 1
ATOM 1725 N N . PHE B 2 105 ? 18.561 23.003 -9.815 1 45.83 270 PHE B N 1
ATOM 1726 C CA . PHE B 2 105 ? 17.227 22.5 -10.121 1 46 270 PHE B CA 1
ATOM 1727 C C . PHE B 2 105 ? 16.193 23.078 -9.156 1 45.94 270 PHE B C 1
ATOM 1728 O O . PHE B 2 105 ? 15.081 23.373 -9.572 1 46.84 270 PHE B O 1
ATOM 1736 N N . GLY B 2 106 ? 16.586 23.292 -7.902 1 45.32 271 GLY B N 1
ATOM 1737 C CA . GLY B 2 106 ? 15.757 23.935 -6.895 1 46.55 271 GLY B CA 1
ATOM 1738 C C . GLY B 2 106 ? 15.444 25.36 -7.312 1 48.48 271 GLY B C 1
ATOM 1739 O O . GLY B 2 106 ? 14.295 25.776 -7.237 1 49.85 271 GLY B O 1
ATOM 1740 N N . ALA B 2 107 ? 16.438 26.078 -7.865 1 49.03 272 ALA B N 1
ATOM 1741 C CA . ALA B 2 107 ? 16.258 27.447 -8.373 1 51.92 272 ALA B CA 1
ATOM 1742 C C . ALA B 2 107 ? 15.335 27.465 -9.589 1 54.08 272 ALA B C 1
ATOM 1743 O O . ALA B 2 107 ? 14.48 28.343 -9.704 1 56.11 272 ALA B O 1
ATOM 1745 N N . PHE B 2 108 ? 15.458 26.453 -10.458 1 53.68 273 PHE B N 1
ATOM 1746 C CA . PHE B 2 108 ? 14.601 26.303 -11.627 1 55.8 273 PHE B CA 1
ATOM 1747 C C . PHE B 2 108 ? 13.158 26.085 -11.168 1 56.86 273 PHE B C 1
ATOM 1748 O O . PHE B 2 108 ? 12.244 26.709 -11.701 1 59.72 273 PHE B O 1
ATOM 1756 N N . VAL B 2 109 ? 12.96 25.222 -10.161 1 55.14 274 VAL B N 1
ATOM 1757 C CA . VAL B 2 109 ? 11.646 24.915 -9.597 1 56.38 274 VAL B CA 1
ATOM 1758 C C . VAL B 2 109 ? 11.07 26.149 -8.887 1 58.07 274 VAL B C 1
ATOM 1759 O O . VAL B 2 109 ? 9.891 26.445 -9.046 1 60.36 274 VAL B O 1
ATOM 1763 N N . ALA B 2 110 ? 11.923 26.911 -8.185 1 57.43 275 ALA B N 1
ATOM 1764 C CA . ALA B 2 110 ? 11.54 28.141 -7.483 1 60.2 275 ALA B CA 1
ATOM 1765 C C . ALA B 2 110 ? 10.968 29.182 -8.446 1 63.67 275 ALA B C 1
ATOM 1766 O O . ALA B 2 110 ? 10.048 29.906 -8.072 1 66.72 275 ALA B O 1
ATOM 1768 N N . LYS B 2 111 ? 11.472 29.223 -9.694 1 63.34 276 LYS B N 1
ATOM 1769 C CA . LYS B 2 111 ? 10.958 30.131 -10.715 1 66.68 276 LYS B CA 1
ATOM 1770 C C . LYS B 2 111 ? 9.575 29.7 -11.156 1 69.44 276 LYS B C 1
ATOM 1771 O O . LYS B 2 111 ? 8.707 30.547 -11.335 1 73.18 276 LYS B O 1
ATOM 1777 N N . HIS B 2 112 ? 9.359 28.388 -11.316 1 68.06 277 HIS B N 1
ATOM 1778 C CA . HIS B 2 112 ? 8.065 27.811 -11.673 1 70.38 277 HIS B CA 1
ATOM 1779 C C . HIS B 2 112 ? 7.054 28.086 -10.556 1 72.84 277 HIS B C 1
ATOM 1780 O O . HIS B 2 112 ? 5.913 28.439 -10.845 1 76.69 277 HIS B O 1
ATOM 1787 N N . LEU B 2 113 ? 7.487 27.981 -9.288 1 71.1 278 LEU B N 1
ATOM 1788 C CA . LEU B 2 113 ? 6.658 28.291 -8.121 1 73.56 278 LEU B CA 1
ATOM 1789 C C . LEU B 2 113 ? 6.265 29.772 -8.137 1 77.23 278 LEU B C 1
ATOM 1790 O O . LEU B 2 113 ? 5.146 30.104 -7.785 1 80.8 278 LEU B O 1
ATOM 1795 N N . LYS B 2 114 ? 7.171 30.654 -8.572 1 76.79 279 LYS B N 1
ATOM 1796 C CA . LYS B 2 114 ? 6.896 32.08 -8.703 1 80.94 279 LYS B CA 1
ATOM 1797 C C . LYS B 2 114 ? 5.906 32.342 -9.851 1 84.73 279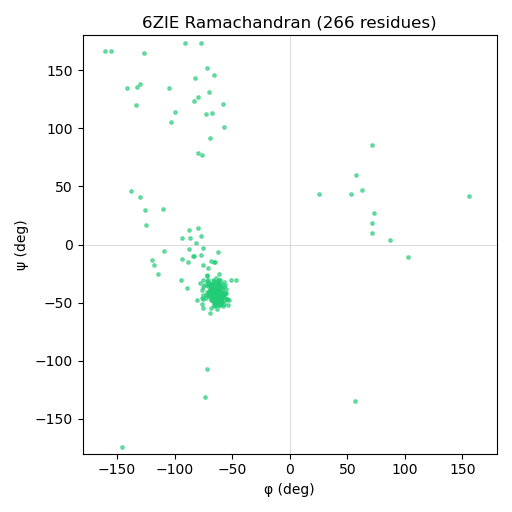 LYS B C 1
ATOM 1798 O O . LYS B 2 114 ? 5.096 33.258 -9.75 1 89.05 279 LYS B O 1
ATOM 1804 N N . THR B 2 115 ? 5.964 31.548 -10.932 1 83.52 280 THR B N 1
ATOM 1805 C CA . THR B 2 115 ? 5.058 31.702 -12.075 1 87.45 280 THR B CA 1
ATOM 1806 C C . THR B 2 115 ? 3.616 31.332 -11.704 1 91.04 280 THR B C 1
ATOM 1807 O O . THR B 2 115 ? 2.684 32.05 -12.063 1 95.86 280 THR B O 1
ATOM 1811 N N . ILE B 2 116 ? 3.435 30.222 -10.976 1 89 281 ILE B N 1
ATOM 1812 C CA . ILE B 2 116 ? 2.111 29.737 -10.587 1 92.44 281 ILE B CA 1
ATOM 1813 C C . ILE B 2 116 ? 1.581 30.339 -9.27 1 95.65 281 ILE B C 1
ATOM 1814 O O . ILE B 2 116 ? 0.595 29.83 -8.733 1 98.6 281 ILE B O 1
ATOM 1819 N N . ASN B 2 117 ? 2.224 31.403 -8.756 1 95.44 282 ASN B N 1
ATOM 1820 C CA . ASN B 2 117 ? 1.81 32.068 -7.516 1 98.77 282 ASN B CA 1
ATOM 1821 C C . ASN B 2 117 ? 1.881 31.155 -6.273 1 96.99 282 ASN B C 1
ATOM 1822 O O . ASN B 2 117 ? 0.965 31.136 -5.459 1 100.82 282 ASN B O 1
ATOM 1827 N N . GLN B 2 118 ? 2.99 30.431 -6.114 1 91.52 283 GLN B N 1
ATOM 1828 C CA . GLN B 2 118 ? 3.211 29.53 -4.986 1 89.67 283 GLN B CA 1
ATOM 1829 C C . GLN B 2 118 ? 4.586 29.8 -4.356 1 85.65 283 GLN B C 1
ATOM 1830 O O . GLN B 2 118 ? 5.29 28.865 -3.992 1 82.34 283 GLN B O 1
ATOM 1836 N N . GLU B 2 119 ? 4.962 31.082 -4.224 1 86.41 284 GLU B N 1
ATOM 1837 C CA . GLU B 2 119 ? 6.229 31.52 -3.625 1 84.2 284 GLU B CA 1
ATOM 1838 C C . GLU B 2 119 ? 6.355 31.203 -2.122 1 84.33 284 GLU B C 1
ATOM 1839 O O . GLU B 2 119 ? 7.454 31.283 -1.572 1 82.05 284 GLU B O 1
ATOM 1845 N N . SER B 2 120 ? 5.244 30.866 -1.453 1 87.4 285 SER B N 1
ATOM 1846 C CA . SER B 2 120 ? 5.285 30.505 -0.032 1 88.52 285 SER B CA 1
ATOM 1847 C C . SER B 2 120 ? 6.013 29.18 0.151 1 84.69 285 SER B C 1
ATOM 1848 O O . SER B 2 120 ? 6.736 29.013 1.128 1 83.7 285 SER B O 1
ATOM 1851 N N . CYS B 2 121 ? 5.85 28.248 -0.807 1 82.62 286 CYS B N 1
ATOM 1852 C CA . CYS B 2 121 ? 6.514 26.953 -0.76 1 79.1 286 CYS B CA 1
ATOM 1853 C C . CYS B 2 121 ? 8.009 27.021 -1.174 1 74.5 286 CYS B C 1
ATOM 1854 O O . CYS B 2 121 ? 8.658 25.985 -1.222 1 71.94 286 CYS B O 1
ATOM 1857 N N . ILE B 2 122 ? 8.579 28.231 -1.378 1 73.78 287 ILE B N 1
ATOM 1858 C CA . ILE B 2 122 ? 10.002 28.404 -1.716 1 70.29 287 ILE B CA 1
ATOM 1859 C C . ILE B 2 122 ? 10.908 28.204 -0.489 1 68.97 287 ILE B C 1
ATOM 1860 O O . ILE B 2 122 ? 11.945 27.551 -0.599 1 66.09 287 ILE B O 1
ATOM 1865 N N . GLU B 2 123 ? 10.525 28.757 0.674 1 71.39 288 GLU B N 1
ATOM 1866 C CA . GLU B 2 123 ? 11.273 28.574 1.923 1 71.35 288 GLU B CA 1
ATOM 1867 C C . GLU B 2 123 ? 11.383 27.067 2.262 1 68.37 288 GLU B C 1
ATOM 1868 O O . GLU B 2 123 ? 12.503 26.561 2.335 1 65.83 288 GLU B O 1
ATOM 1874 N N . PRO B 2 124 ? 10.251 26.313 2.3 1 68.76 289 PRO B N 1
ATOM 1875 C CA . PRO B 2 124 ? 10.335 24.864 2.522 1 66.66 289 PRO B CA 1
ATOM 1876 C C . PRO B 2 124 ? 11.219 24.145 1.512 1 61.94 289 PRO B C 1
ATOM 1877 O O . PRO B 2 124 ? 11.885 23.194 1.896 1 60.55 289 PRO B O 1
ATOM 1881 N N . LEU B 2 125 ? 11.239 24.594 0.242 1 59.39 290 LEU B N 1
ATOM 1882 C CA . LEU B 2 125 ? 12.073 23.986 -0.789 1 55.48 290 LEU B CA 1
ATOM 1883 C C . LEU B 2 125 ? 13.55 24.094 -0.42 1 52.02 290 LEU B C 1
ATOM 1884 O O . LEU B 2 125 ? 14.239 23.08 -0.37 1 50.44 290 LEU B O 1
ATOM 1889 N N . ALA B 2 126 ? 14.013 25.304 -0.099 1 51.32 291 ALA B N 1
ATOM 1890 C CA . ALA B 2 126 ? 15.396 25.56 0.297 1 49.45 291 ALA B CA 1
ATOM 1891 C C . ALA B 2 126 ? 15.78 24.769 1.547 1 48.44 291 ALA B C 1
ATOM 1892 O O . ALA B 2 126 ? 16.915 24.3 1.666 1 46.87 291 ALA B O 1
ATOM 1894 N N . GLU B 2 127 ? 14.826 24.629 2.475 1 49.43 292 GLU B N 1
ATOM 1895 C CA . GLU B 2 127 ? 15.024 23.91 3.714 1 49.97 292 GLU B CA 1
ATOM 1896 C C . GLU B 2 127 ? 15.113 22.394 3.466 1 48.02 292 GLU B C 1
ATOM 1897 O O . GLU B 2 127 ? 15.975 21.742 4.049 1 47.35 292 GLU B O 1
ATOM 1903 N N . SER B 2 128 ? 14.272 21.855 2.569 1 47.14 293 SER B N 1
ATOM 1904 C CA . SER B 2 128 ? 14.272 20.44 2.19 1 46.4 293 SER B CA 1
ATOM 1905 C C . SER B 2 128 ? 15.576 20.074 1.491 1 43.44 293 SER B C 1
ATOM 1906 O O . SER B 2 128 ? 16.12 19.011 1.761 1 43.37 293 SER B O 1
ATOM 1909 N N . ILE B 2 129 ? 16.095 20.964 0.626 1 41.29 294 ILE B N 1
ATOM 1910 C CA . ILE B 2 129 ? 17.365 20.756 -0.07 1 39.24 294 ILE B CA 1
ATOM 1911 C C . ILE B 2 129 ? 18.508 20.797 0.945 1 38.98 294 ILE B C 1
ATOM 1912 O O . ILE B 2 129 ? 19.405 19.956 0.902 1 38.45 294 ILE B O 1
ATOM 1917 N N . THR B 2 130 ? 18.458 21.756 1.877 1 39.57 295 THR B N 1
ATOM 1918 C CA . THR B 2 130 ? 19.47 21.885 2.917 1 40.43 295 THR B CA 1
ATOM 1919 C C . THR B 2 130 ? 19.467 20.644 3.825 1 41 295 THR B C 1
ATOM 1920 O O . THR B 2 130 ? 20.528 20.176 4.22 1 41.24 295 THR B O 1
ATOM 1924 N N . ASP B 2 131 ? 18.286 20.077 4.09 1 41.71 296 ASP B N 1
ATOM 1925 C CA . ASP B 2 131 ? 18.123 18.866 4.892 1 43.36 296 ASP B CA 1
ATOM 1926 C C . ASP B 2 131 ? 18.809 17.688 4.204 1 42.83 296 ASP B C 1
ATOM 1927 O O . ASP B 2 131 ? 19.46 16.892 4.865 1 43.37 296 ASP B O 1
ATOM 1932 N N . VAL B 2 132 ? 18.675 17.585 2.873 1 41.85 297 VAL B N 1
ATOM 1933 C CA . VAL B 2 132 ? 19.309 16.523 2.117 1 42.07 297 VAL B CA 1
ATOM 1934 C C . VAL B 2 132 ? 20.819 16.7 2.124 1 42.61 297 VAL B C 1
ATOM 1935 O O . VAL B 2 132 ? 21.531 15.746 2.396 1 43.4 297 VAL B O 1
ATOM 1939 N N . LEU B 2 133 ? 21.322 17.908 1.837 1 42.53 298 LEU B N 1
ATOM 1940 C CA . LEU B 2 133 ? 22.769 18.118 1.787 1 43.58 298 LEU B CA 1
ATOM 1941 C C . LEU B 2 133 ? 23.467 18.024 3.147 1 45.19 298 LEU B C 1
ATOM 1942 O O . LEU B 2 133 ? 24.403 17.253 3.302 1 45.81 298 LEU B O 1
ATOM 1947 N N . VAL B 2 134 ? 23.015 18.799 4.123 1 46.08 299 VAL B N 1
ATOM 1948 C CA . VAL B 2 134 ? 23.643 18.862 5.432 1 48.37 299 VAL B CA 1
ATOM 1949 C C . VAL B 2 134 ? 23.356 17.663 6.34 1 49.88 299 VAL B C 1
ATOM 1950 O O . VAL B 2 134 ? 24.299 17.084 6.874 1 51.35 299 VAL B O 1
ATOM 1954 N N . ARG B 2 135 ? 22.088 17.292 6.53 1 49.91 300 ARG B N 1
ATOM 1955 C CA . ARG B 2 135 ? 21.746 16.196 7.449 1 52.2 300 ARG B CA 1
ATOM 1956 C C . ARG B 2 135 ? 21.995 14.793 6.895 1 52.83 300 ARG B C 1
ATOM 1957 O O . ARG B 2 135 ? 21.91 13.829 7.648 1 55.12 300 ARG B O 1
ATOM 1965 N N . THR B 2 136 ? 22.309 14.673 5.602 1 51.07 301 THR B N 1
ATOM 1966 C CA . THR B 2 136 ? 22.568 13.388 4.954 1 51.8 301 THR B CA 1
ATOM 1967 C C . THR B 2 136 ? 24.049 13.304 4.488 1 52.37 301 THR B C 1
ATOM 1968 O O . THR B 2 136 ? 24.593 12.206 4.395 1 53.79 301 THR B O 1
ATOM 1972 N N . LYS B 2 137 ? 24.711 14.451 4.228 1 51.78 302 LYS B N 1
ATOM 1973 C CA . LYS B 2 137 ? 26.105 14.431 3.785 1 53.16 302 LYS B CA 1
ATOM 1974 C C . LYS B 2 137 ? 27.019 15.278 4.656 1 54.9 302 LYS B C 1
ATOM 1975 O O . LYS B 2 137 ? 28.019 15.79 4.157 1 55.63 302 LYS B O 1
ATOM 1981 N N . ARG B 2 138 ? 26.689 15.423 5.951 1 56.08 303 ARG B N 1
ATOM 1982 C CA . ARG B 2 138 ? 27.486 16.212 6.893 1 58.35 303 ARG B CA 1
ATOM 1983 C C . ARG B 2 138 ? 28.956 15.786 6.92 1 61.62 303 ARG B C 1
ATOM 1984 O O . ARG B 2 138 ? 29.827 16.622 6.703 1 62.68 303 ARG B O 1
ATOM 1992 N N . ASP B 2 139 ? 29.224 14.479 7.098 1 63.41 304 ASP B N 1
ATOM 1993 C CA . ASP B 2 139 ? 30.581 13.934 7.142 1 66.77 304 ASP B CA 1
ATOM 1994 C C . ASP B 2 139 ? 31.374 14.278 5.892 1 66.76 304 ASP B C 1
ATOM 1995 O O . ASP B 2 139 ? 32.546 14.636 5.998 1 69.15 304 ASP B O 1
ATOM 2000 N N . TRP B 2 140 ? 30.736 14.192 4.719 1 64.43 305 TRP B N 1
ATOM 2001 C CA . TRP B 2 140 ? 31.395 14.507 3.459 1 65.05 305 TRP B CA 1
ATOM 2002 C C . TRP B 2 140 ? 31.706 16.003 3.367 1 65.33 305 TRP B C 1
ATOM 2003 O O . TRP B 2 140 ? 32.824 16.37 3.004 1 67.5 305 TRP B O 1
ATOM 2014 N N . LEU B 2 141 ? 30.72 16.857 3.695 1 63.42 306 LEU B N 1
ATOM 2015 C CA . LEU B 2 141 ? 30.875 18.308 3.655 1 64.22 306 LEU B CA 1
ATOM 2016 C C . LEU B 2 141 ? 31.975 18.774 4.596 1 68.36 306 LEU B C 1
ATOM 2017 O O . LEU B 2 141 ? 32.782 19.596 4.195 1 70.32 306 LEU B O 1
ATOM 2022 N N . VAL B 2 142 ? 32.05 18.216 5.814 1 69.93 307 VAL B N 1
ATOM 2023 C CA . VAL B 2 142 ? 33.084 18.572 6.791 1 73.83 307 VAL B CA 1
ATOM 2024 C C . VAL B 2 142 ? 34.492 18.233 6.273 1 77.47 307 VAL B C 1
ATOM 2025 O O . VAL B 2 142 ? 35.404 19.058 6.374 1 80.45 307 VAL B O 1
ATOM 2029 N N . LYS B 2 143 ? 34.654 17.044 5.677 1 77.44 308 LYS B N 1
ATOM 2030 C CA . LYS B 2 143 ? 35.935 16.616 5.11 1 80.95 308 LYS B CA 1
ATOM 2031 C C . LYS B 2 143 ? 36.383 17.536 3.966 1 81.34 308 LYS B C 1
ATOM 2032 O O . LYS B 2 143 ? 37.575 17.75 3.776 1 85.07 308 LYS B O 1
ATOM 2038 N N . GLN B 2 144 ? 35.423 18.067 3.205 1 77.89 309 GLN B N 1
ATOM 2039 C CA . GLN B 2 144 ? 35.672 18.953 2.078 1 78.36 309 GLN B CA 1
ATOM 2040 C C . GLN B 2 144 ? 35.794 20.434 2.468 1 79 309 GLN B C 1
ATOM 2041 O O . GLN B 2 144 ? 35.896 21.256 1.565 1 79.44 309 GLN B O 1
ATOM 2047 N N . ARG B 2 145 ? 35.784 20.776 3.781 1 79.39 310 ARG B N 1
ATOM 2048 C CA . ARG B 2 145 ? 35.886 22.153 4.313 1 81.02 310 ARG B CA 1
ATOM 2049 C C . ARG B 2 145 ? 34.605 22.987 4.113 1 78.02 310 ARG B C 1
ATOM 2050 O O . ARG B 2 145 ? 34.682 24.211 4.022 1 79.47 310 ARG B O 1
ATOM 2058 N N . GLY B 2 146 ? 33.458 22.317 4.048 1 74.07 311 GLY B N 1
ATOM 2059 C CA . GLY B 2 146 ? 32.149 22.931 3.859 1 71.08 311 GLY B CA 1
ATOM 2060 C C . GLY B 2 146 ? 32.043 23.78 2.612 1 70.09 311 GLY B C 1
ATOM 2061 O O . GLY B 2 146 ? 32.522 23.391 1.547 1 70.61 311 GLY B O 1
ATOM 2062 N N . TRP B 2 147 ? 31.456 24.972 2.755 1 69.15 312 TRP B N 1
ATOM 2063 C CA . TRP B 2 147 ? 31.299 25.93 1.666 1 69.25 312 TRP B CA 1
ATOM 2064 C C . TRP B 2 147 ? 32.608 26.548 1.184 1 73.42 312 TRP B C 1
ATOM 2065 O O . TRP B 2 147 ? 32.638 27.122 0.103 1 74.37 312 TRP B O 1
ATOM 2076 N N . ASP B 2 148 ? 33.688 26.41 1.951 1 76.28 313 ASP B N 1
ATOM 2077 C CA . ASP B 2 148 ? 34.991 26.884 1.521 1 80.9 313 ASP B CA 1
ATOM 2078 C C . ASP B 2 148 ? 35.578 25.954 0.437 1 81.25 313 ASP B C 1
ATOM 2079 O O . ASP B 2 148 ? 36.249 26.414 -0.487 1 84.4 313 ASP B O 1
ATOM 2084 N N . GLY B 2 149 ? 35.307 24.658 0.551 1 78.25 314 GLY B N 1
ATOM 2085 C CA . GLY B 2 149 ? 35.703 23.692 -0.465 1 78.3 314 GLY B CA 1
ATOM 2086 C C . GLY B 2 149 ? 34.864 23.84 -1.721 1 75.97 314 GLY B C 1
ATOM 2087 O O . GLY B 2 149 ? 35.318 23.505 -2.816 1 77.64 314 GLY B O 1
ATOM 2088 N N . PHE B 2 150 ? 33.631 24.353 -1.567 1 72.54 315 PHE B N 1
ATOM 2089 C CA . PHE B 2 150 ? 32.698 24.636 -2.639 1 70.9 315 PHE B CA 1
ATOM 2090 C C . PHE B 2 150 ? 33.3 25.712 -3.55 1 74.84 315 PHE B C 1
ATOM 2091 O O . PHE B 2 150 ? 33.445 25.466 -4.74 1 75.71 315 PHE B O 1
ATOM 2099 N N . VAL B 2 151 ? 33.688 26.884 -2.99 1 77.52 316 VAL B N 1
ATOM 2100 C CA . VAL B 2 151 ? 34.247 27.996 -3.763 1 81.73 316 VAL B CA 1
ATOM 2101 C C . VAL B 2 151 ? 35.568 27.63 -4.451 1 86.64 316 VAL B C 1
ATOM 2102 O O . VAL B 2 151 ? 35.782 27.997 -5.607 1 88.67 316 VAL B O 1
ATOM 2106 N N . GLU B 2 152 ? 36.422 26.865 -3.759 1 88.98 317 GLU B N 1
ATOM 2107 C CA . GLU B 2 152 ? 37.734 26.457 -4.251 1 95.03 317 GLU B CA 1
ATOM 2108 C C . GLU B 2 152 ? 37.662 25.437 -5.383 1 95.9 317 GLU B C 1
ATOM 2109 O O . GLU B 2 152 ? 38.528 25.428 -6.259 1 100.37 317 GLU B O 1
ATOM 2115 N N . PHE B 2 153 ? 36.627 24.595 -5.385 1 91.99 318 PHE B N 1
ATOM 2116 C CA . PHE B 2 153 ? 36.457 23.593 -6.432 1 92.55 318 PHE B CA 1
ATOM 2117 C C . PHE B 2 153 ? 36.074 24.237 -7.766 1 95 318 PHE B C 1
ATOM 2118 O O . PHE B 2 153 ? 36.554 23.818 -8.817 1 97.59 318 PHE B O 1
ATOM 2126 N N . PHE B 2 154 ? 35.167 25.216 -7.72 1 94.44 319 PHE B N 1
ATOM 2127 C CA . PHE B 2 154 ? 34.653 25.872 -8.916 1 97.11 319 PHE B CA 1
ATOM 2128 C C . PHE B 2 154 ? 35.518 27.019 -9.451 1 104.8 319 PHE B C 1
ATOM 2129 O O . PHE B 2 154 ? 35.261 27.501 -10.555 1 106.09 319 PHE B O 1
ATOM 2137 N N . HIS B 2 155 ? 36.531 27.46 -8.691 1 110.16 320 HIS B N 1
ATOM 2138 C CA . HIS B 2 155 ? 37.393 28.554 -9.14 1 118.32 320 HIS B CA 1
ATOM 2139 C C . HIS B 2 155 ? 38.875 28.245 -8.945 1 125.12 320 HIS B C 1
ATOM 2140 O O . HIS B 2 155 ? 39.312 28.024 -7.816 1 125.14 320 HIS B O 1
ATOM 2147 N N . VAL B 2 156 ? 39.651 28.24 -10.041 1 131.24 321 VAL B N 1
ATOM 2148 C CA . VAL B 2 156 ? 41.094 27.991 -9.974 1 138.85 321 VAL B CA 1
ATOM 2149 C C . VAL B 2 156 ? 41.825 29.285 -9.604 1 146.64 321 VAL B C 1
ATOM 2150 O O . VAL B 2 156 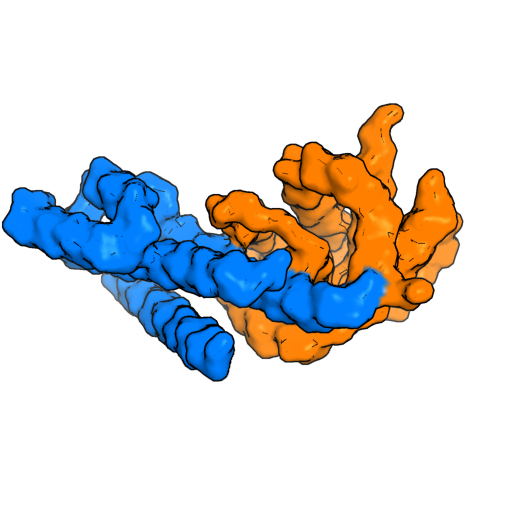? 41.41 30.377 -10.003 1 147.82 321 VAL B O 1
ATOM 2154 N N . GLU B 2 157 ? 42.887 29.168 -8.799 1 151.91 322 GLU B N 1
ATOM 2155 C CA . GLU B 2 157 ? 43.683 30.322 -8.402 1 159.37 322 GLU B CA 1
ATOM 2156 C C . GLU B 2 157 ? 45.184 30.074 -8.61 1 167.73 322 GLU B C 1
ATOM 2157 O O . GLU B 2 157 ? 45.588 29.104 -9.257 1 169.56 322 GLU B O 1
#

B-factor: mean 80.46, std 26.93, range [38.45, 193.16]

Organism: Homo sapiens (NCBI:txid9606)

Nearest PDB structures (foldseek):
  6zie-assembly1_A  TM=1.008E+00  e=1.025E-15  synthetic construct
  6zl1-assembly2_D  TM=9.051E-01  e=3.283E-10  synthetic construct
  6zl1-assembly1_C  TM=8.425E-01  e=1.042E-10  synthetic construct
  6zie-assembly1_B  TM=1.007E+00  e=3.276E-20  Homo sapiens
  5uum-assembly2_B  TM=9.785E-01  e=2.324E-18  Homo sapiens

CATH classification: 1.10.437.10

Radius of gyration: 19.86 Å; Cα contacts (8 Å, |Δi|>4): 258; chains: 2; bounding box: 50×65×45 Å

Solvent-accessible surface area: 13608 Å² total; per-residue (Å²): 120,130,102,41,129,107,80,17,41,52,2,66,146,79,2,32,56,7,37,141,83,17,160,65,57,83,72,152,63,20,36,49,6,41,58,53,46,0,30,2,19,2,8,0,0,32,2,2,10,6,0,11,73,8,14,62,64,72,61,92,96,53,47,47,64,103,69,19,70,132,16,16,42,43,5,32,13,42,0,16,30,0,52,2,1,0,41,0,21,92,50,56,12,106,48,65,125,38,1,88,56,2,47,156,13,180,63,32,119,25,4,89,58,46,34,92,101,0,56,92,61,70,115,169,53,84,32,22,102,14,2,52,33,0,0,18,26,0,0,95,23,48,8,72,73,62,143,62,118,130,119,63,84,33,61,37,1,149,121,0,9,73,9,0,40,138,3,0,50,32,6,12,167,118,26,91,122,40,0,100,35,7,11,158,84,4,38,123,53,160,79,42,6,2,93,0,0,28,96,2,0,92,46,1,14,82,47,72,40,24,13,9,0,1,2,0,0,1,0,0,2,0,0,26,0,0,74,36,0,97,112,84,127,45,77,95,17,6,123,53,0,1,66,25,0,0,46,10,5,0,135,65,38,84,124,60,12,98,180,68,148,9,16,59,3,0,10,76,34,14,85,100,174

GO terms:
  GO:1903378 positive regulation of oxidative stress-induced neuron intrinsic apoptotic signaling pathway (P, IGI)
  GO:0005634 nucleus (C, IDA)
  GO:0005739 mitochondrion (C, IDA)
  GO:0016020 membrane (C, IDA)
  GO:0034097 response to cytokine (P, IDA)
  GO:0006974 DNA damage response (P, IMP)
  GO:0010507 negative regulation of autophagy (P, IMP)
  GO:0097192 extrinsic apoptotic signaling pathway in absence of ligand (P, IMP)
  GO:0005515 protein binding (F, IPI)
  GO:0005739 mitochondrion (C, HTP)
  GO:0005829 cytosol (C, TAS)
  GO:0043066 negative regulation of apoptotic process (P, IDA)
  GO:0051434 BH3 domain binding (F, IPI)
  GO:0043065 positive regulation of apoptotic process (P, IDA)
  GO:0097136 Bcl-2 family protein complex (C, IDA)
  GO:0005737 cytoplasm (C, TAS)
  GO:0005741 mitochondrial outer membrane (C, TAS)
  GO:0008320 transmembrane protein transporter activity (F, TAS)
  GO:2000811 negative regulation of anoikis (P, IMP)
  GO:2001240 negative regulation of extrinsic apoptotic signaling pathway in absence of ligand (P, IMP)

Sequence (273 aa):
TEQIQKRTAAIQKRRIAAIQKRIYAMTASAGAGMSIEEITKQIAAIQLRIVGDQVQIAYQTASMSTEEIQKQIAAIETQICKIEAAIELKEAGITSDFYFELINKAKTCEGVEALKEHILAAHTSDELYRQSLEIISRYLREQATGAKDTKPMSGATSRKALETLRRVGDGVQRNHETAFQGMLRKLDIKNEDDVKSLSRVMIHVFSDGVTNWGRIVTLISFGAFVAKHLKTINQESCIEPLAESITDVLVRTKRDWLVKQRGWDGFVEFFHVE

InterPro domains:
  IPR002475 Bcl2-like [PS50062] (213-314)
  IPR013281 Apoptosis regulator, Mcl-1 [PR01866] (236-252)
  IPR013281 Apoptosis regulator, Mcl-1 [PR01866] (253-266)
  IPR013281 Apoptosis regulator, Mcl-1 [PR01866] (268-283)
  IPR013281 Apoptosis regulator, Mcl-1 [PR01866] (322-335)
  IPR013281 Apoptosis regulator, Mcl-1 [PR01866] (337-350)
  IPR020717 Apoptosis regulator, Bcl-2, BH1 motif, conserved site [PS01080] (253-272)
  IPR020726 Apoptosis regulator, Bcl-2, BH2 motif, conserved site [PS01258] (305-316)
  IPR020728 Apoptosis regulator, Bcl-2, BH3 motif, conserved site [PS01259] (209-223)
  IPR026298 Bcl-2 family [PR01862] (246-258)
  IPR026298 Bcl-2 family [PR01862] (260-288)
  IPR026298 Bcl-2 family [PR01862] (289-313)
  IPR026298 Bcl-2 family [PTHR11256] (165-340)
  IPR026298 Bcl-2 family [cd06845] (175-318)
  IPR036834 Bcl-2-like superfamily [G3DSA:1.10.437.10] (170-319)
  IPR036834 Bcl-2-like superfamily [SSF56854] (117-348)
  IPR046371 Bcl-2, Bcl-2 homology region 1-3 [PF00452] (213-312)
  IPR046371 Bcl-2, Bcl-2 homology region 1-3 [SM00337] (213-312)